Protein AF-A0ABD3PTF7-F1 (afdb_monomer)

Organism: NCBI:txid382360

Mean predicted aligned error: 17.62 Å

Solvent-accessible surface area (backbone atoms only — not comparable to full-atom values): 20026 Å² total; per-residue (Å²): 141,90,75,69,70,64,60,53,55,53,52,52,52,52,51,55,50,51,51,53,50,53,51,51,51,50,54,50,50,67,66,63,46,54,76,62,59,56,73,74,51,70,81,61,89,84,66,74,83,80,87,57,70,65,51,56,62,68,59,54,40,63,75,42,50,92,47,35,41,74,52,42,72,45,52,74,66,59,51,52,54,51,46,62,72,37,40,72,44,41,48,67,69,54,57,87,81,70,77,95,70,87,55,93,73,66,76,83,54,64,68,49,29,46,50,49,25,41,28,38,76,53,71,42,54,69,71,57,44,22,66,67,46,24,43,50,70,65,59,46,52,54,21,32,53,42,44,50,53,22,47,75,70,34,74,91,67,55,90,39,92,85,73,57,76,78,76,49,74,68,55,38,49,52,26,4,50,43,37,24,74,74,33,93,85,51,48,66,84,43,65,62,51,76,49,76,46,74,49,75,46,73,74,66,49,73,67,55,21,61,75,69,71,44,64,61,68,43,34,41,40,74,93,73,73,42,28,31,48,47,44,39,46,58,43,44,55,92,53,87,80,49,96,82,84,52,90,76,60,72,51,84,52,75,52,72,84,74,82,88,76,77,99,76,80,85,87,74,87,79,82,81,80,84,79,81,85,83,88,87,85,87,82,82,90,86,84,88,79,89,81,85,88,78,90,84,88,83,89,85,86,88,82,90,80,87,82,87,81,83,87,80,134

Structure (mmCIF, N/CA/C/O backbone):
data_AF-A0ABD3PTF7-F1
#
_entry.id   AF-A0ABD3PTF7-F1
#
loop_
_atom_site.group_PDB
_atom_site.id
_atom_site.type_symbol
_atom_site.label_atom_id
_atom_site.label_alt_id
_atom_site.label_comp_id
_atom_site.label_asym_id
_atom_site.label_entity_id
_atom_site.label_seq_id
_atom_site.pdbx_PDB_ins_code
_atom_site.Cartn_x
_atom_site.Cartn_y
_atom_site.Cartn_z
_atom_site.occupancy
_atom_site.B_iso_or_equiv
_atom_site.auth_seq_id
_atom_site.auth_comp_id
_atom_site.auth_asym_id
_atom_site.auth_atom_id
_atom_site.pdbx_PDB_model_num
ATOM 1 N N . MET A 1 1 ? 43.789 -15.950 69.665 1.00 49.00 1 MET A N 1
ATOM 2 C CA . MET A 1 1 ? 43.059 -16.407 68.457 1.00 49.00 1 MET A CA 1
ATOM 3 C C . MET A 1 1 ? 42.346 -15.225 67.805 1.00 49.00 1 MET A C 1
ATOM 5 O O . MET A 1 1 ? 41.334 -14.799 68.335 1.00 49.00 1 MET A O 1
ATOM 9 N N . PHE A 1 2 ? 42.855 -14.640 66.711 1.00 52.88 2 PHE A N 1
ATOM 10 C CA . PHE A 1 2 ? 42.167 -13.509 66.053 1.00 52.88 2 PHE A CA 1
ATOM 11 C C . PHE A 1 2 ? 42.587 -13.318 64.582 1.00 52.88 2 PHE A C 1
ATOM 13 O O . PHE A 1 2 ? 43.248 -12.341 64.257 1.00 52.88 2 PHE A O 1
ATOM 20 N N . ARG A 1 3 ? 42.246 -14.236 63.659 1.00 55.91 3 ARG A N 1
ATOM 21 C CA . ARG A 1 3 ? 42.445 -14.020 62.201 1.00 55.91 3 ARG A CA 1
ATOM 22 C C . ARG A 1 3 ? 41.372 -14.578 61.214 1.00 55.91 3 ARG A C 1
ATOM 24 O O . ARG A 1 3 ? 41.763 -14.955 60.115 1.00 55.91 3 ARG A O 1
ATOM 31 N N . PRO A 1 4 ? 40.036 -14.572 61.454 1.00 58.16 4 PRO A N 1
ATOM 32 C CA . PRO A 1 4 ? 39.075 -14.937 60.388 1.00 58.16 4 PRO A CA 1
ATOM 33 C C . PRO A 1 4 ? 38.614 -13.755 59.507 1.00 58.16 4 PRO A C 1
ATOM 35 O O . PRO A 1 4 ? 38.264 -13.938 58.341 1.00 58.16 4 PRO A O 1
ATOM 38 N N . ARG A 1 5 ? 38.617 -12.515 60.024 1.00 58.16 5 ARG A N 1
ATOM 39 C CA . ARG A 1 5 ? 37.976 -11.365 59.343 1.00 58.16 5 ARG A CA 1
ATOM 40 C C . ARG A 1 5 ? 38.740 -10.835 58.120 1.00 58.16 5 ARG A C 1
ATOM 42 O O . ARG A 1 5 ? 38.120 -10.321 57.190 1.00 58.16 5 ARG A O 1
ATOM 49 N N . ILE A 1 6 ? 40.065 -10.983 58.076 1.00 62.88 6 ILE A N 1
ATOM 50 C CA . ILE A 1 6 ? 40.893 -10.488 56.956 1.00 62.88 6 ILE A CA 1
ATOM 51 C C . ILE A 1 6 ? 40.746 -11.391 55.720 1.00 62.88 6 ILE A C 1
ATOM 53 O O . ILE A 1 6 ? 40.633 -10.897 54.596 1.00 62.88 6 ILE A O 1
ATOM 57 N N . ALA A 1 7 ? 40.658 -12.709 55.922 1.00 69.81 7 ALA A N 1
ATOM 58 C CA . ALA A 1 7 ? 40.502 -13.681 54.840 1.00 69.81 7 ALA A CA 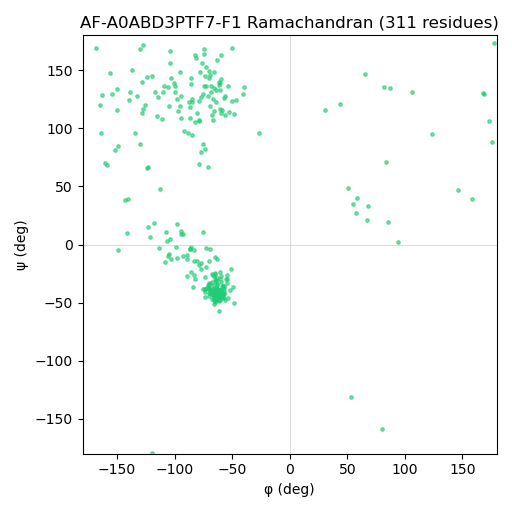1
ATOM 59 C C . ALA A 1 7 ? 39.175 -13.498 54.080 1.00 69.81 7 ALA A C 1
ATOM 61 O O . ALA A 1 7 ? 39.146 -13.583 52.850 1.00 69.81 7 ALA A O 1
ATOM 62 N N . MET A 1 8 ? 38.091 -13.171 54.794 1.00 70.81 8 MET A N 1
ATOM 63 C CA . MET A 1 8 ? 36.779 -12.918 54.193 1.00 70.81 8 MET A CA 1
ATOM 64 C C . MET A 1 8 ? 36.790 -11.662 53.301 1.00 70.81 8 MET A C 1
ATOM 66 O O . MET A 1 8 ? 36.364 -11.725 52.147 1.00 70.81 8 MET A O 1
ATOM 70 N N . ARG A 1 9 ? 37.384 -10.552 53.770 1.00 70.81 9 ARG A N 1
ATOM 71 C CA . ARG A 1 9 ? 37.498 -9.307 52.980 1.00 70.81 9 ARG A CA 1
ATOM 72 C C . ARG A 1 9 ? 38.342 -9.484 51.711 1.00 70.81 9 ARG A C 1
ATOM 74 O O . ARG A 1 9 ? 38.040 -8.883 50.680 1.00 70.81 9 ARG A O 1
ATOM 81 N N . LEU A 1 10 ? 39.381 -10.323 51.750 1.00 72.81 10 LEU A N 1
ATOM 82 C CA . LEU A 1 10 ? 40.198 -10.631 50.569 1.00 72.81 10 LEU A CA 1
ATOM 83 C C . LEU A 1 10 ? 39.435 -11.467 49.530 1.00 72.81 10 LEU A C 1
ATOM 85 O O . LEU A 1 10 ? 39.560 -11.202 48.331 1.00 72.81 10 LEU A O 1
ATOM 89 N N . ARG A 1 11 ? 38.609 -12.431 49.964 1.00 75.00 11 ARG A N 1
ATOM 90 C CA . ARG A 1 11 ? 37.746 -13.216 49.061 1.00 75.00 11 ARG A CA 1
ATOM 91 C C . ARG A 1 11 ? 36.708 -12.336 48.365 1.00 75.00 11 ARG A C 1
ATOM 93 O O . ARG A 1 11 ? 36.522 -12.455 47.154 1.00 75.00 11 ARG A O 1
ATOM 100 N N . GLU A 1 12 ? 36.107 -11.395 49.087 1.00 80.31 12 GLU A N 1
ATOM 101 C CA . GLU A 1 12 ? 35.111 -10.483 48.520 1.00 80.31 12 GLU A CA 1
ATOM 102 C C . GLU A 1 12 ? 35.722 -9.509 47.497 1.00 80.31 12 GLU A C 1
ATOM 104 O O . GLU A 1 12 ? 35.176 -9.313 46.408 1.00 80.31 12 GLU A O 1
ATOM 109 N N . ARG A 1 13 ? 36.919 -8.971 47.780 1.00 78.50 13 ARG A N 1
ATOM 110 C CA . ARG A 1 13 ? 37.669 -8.141 46.819 1.00 78.50 13 ARG A CA 1
ATOM 111 C C . ARG A 1 13 ? 38.035 -8.918 45.550 1.00 78.50 13 ARG A C 1
ATOM 113 O O . ARG A 1 13 ? 37.925 -8.367 44.455 1.00 78.50 13 ARG A O 1
ATOM 120 N N . ARG A 1 14 ? 38.421 -10.197 45.666 1.00 80.25 14 ARG A N 1
ATOM 121 C CA . ARG A 1 14 ? 38.693 -11.067 44.504 1.00 80.25 14 ARG A CA 1
ATOM 122 C C . ARG A 1 14 ? 37.429 -11.330 43.678 1.00 80.25 14 ARG A C 1
ATOM 124 O O . ARG A 1 14 ? 37.504 -11.264 42.454 1.00 80.25 14 ARG A O 1
ATOM 131 N N . ARG A 1 15 ? 36.269 -11.549 44.315 1.00 82.25 15 ARG A N 1
ATOM 132 C CA . ARG A 1 15 ? 34.980 -11.732 43.618 1.00 82.25 15 ARG A CA 1
ATOM 133 C C . ARG A 1 15 ? 34.566 -10.475 42.848 1.00 82.25 15 ARG A C 1
ATOM 135 O O . ARG A 1 15 ? 34.246 -10.577 41.669 1.00 82.25 15 ARG A O 1
ATOM 142 N N . LYS A 1 16 ? 34.666 -9.289 43.464 1.00 85.06 16 LYS A N 1
ATOM 143 C CA . LYS A 1 16 ? 34.360 -8.003 42.802 1.00 85.06 16 LYS A CA 1
ATOM 144 C C . LYS A 1 16 ? 35.298 -7.717 41.622 1.00 85.06 16 LYS A C 1
ATOM 146 O O . LYS A 1 16 ? 34.838 -7.248 40.587 1.00 85.06 16 LYS A O 1
ATOM 151 N N . ARG A 1 17 ? 36.593 -8.047 41.735 1.00 83.12 17 ARG A N 1
ATOM 152 C CA . ARG A 1 17 ? 37.549 -7.931 40.615 1.00 83.12 17 ARG A CA 1
ATOM 153 C C . ARG A 1 17 ? 37.221 -8.886 39.467 1.00 83.12 17 ARG A C 1
ATOM 155 O O . ARG A 1 17 ? 37.230 -8.449 38.326 1.00 83.12 17 ARG A O 1
ATOM 162 N N . ARG A 1 18 ? 36.884 -10.148 39.759 1.00 83.38 18 ARG A N 1
ATOM 163 C CA . ARG A 1 18 ? 36.464 -11.118 38.731 1.00 83.38 18 ARG A CA 1
ATOM 164 C C . ARG A 1 18 ? 35.187 -10.681 38.021 1.00 83.38 18 ARG A C 1
ATOM 166 O O . ARG A 1 18 ? 35.132 -10.775 36.806 1.00 83.38 18 ARG A O 1
ATOM 173 N N . LEU A 1 19 ? 34.208 -10.152 38.754 1.00 84.19 19 LEU A N 1
ATOM 174 C CA . LEU A 1 19 ? 32.965 -9.662 38.158 1.00 84.19 19 LEU A CA 1
ATOM 175 C C . LEU A 1 19 ? 33.214 -8.465 37.229 1.00 84.19 19 LEU A C 1
ATOM 177 O O . LEU A 1 19 ? 32.715 -8.451 36.114 1.00 84.19 19 LEU A O 1
ATOM 181 N N . ARG A 1 20 ? 34.042 -7.499 37.651 1.00 86.81 20 ARG A N 1
ATOM 182 C CA . ARG A 1 20 ? 34.433 -6.362 36.799 1.00 86.81 20 ARG A CA 1
ATOM 183 C C . ARG A 1 20 ? 35.214 -6.807 35.563 1.00 86.81 20 ARG A C 1
ATOM 185 O O . ARG A 1 20 ? 34.972 -6.282 34.486 1.00 86.81 20 ARG A O 1
ATOM 192 N N . LEU A 1 21 ? 36.116 -7.779 35.710 1.00 88.44 21 LEU A N 1
ATOM 193 C CA . LEU A 1 21 ? 36.865 -8.341 34.587 1.00 88.44 21 LEU A CA 1
ATOM 194 C C . LEU A 1 21 ? 35.928 -9.046 33.596 1.00 88.44 21 LEU A C 1
ATOM 196 O O . LEU A 1 21 ? 36.031 -8.806 32.403 1.00 88.44 21 LEU A O 1
ATOM 200 N N . LEU A 1 22 ? 34.988 -9.859 34.085 1.00 87.12 22 LEU A N 1
ATOM 201 C CA . LEU A 1 22 ? 33.994 -10.534 33.245 1.00 87.12 22 LEU A CA 1
ATOM 202 C C . LEU A 1 22 ? 33.083 -9.539 32.522 1.00 87.12 22 LEU A C 1
ATOM 204 O O . LEU A 1 22 ? 32.798 -9.735 31.349 1.00 87.12 22 LEU A O 1
ATOM 208 N N . LEU A 1 23 ? 32.673 -8.460 33.192 1.00 85.75 23 LEU A N 1
ATOM 209 C CA . LEU A 1 23 ? 31.838 -7.424 32.586 1.00 85.75 23 LEU A CA 1
ATOM 210 C C . LEU A 1 23 ? 32.597 -6.653 31.495 1.00 85.75 23 LEU A C 1
ATOM 212 O O . LEU A 1 23 ? 32.053 -6.419 30.423 1.00 85.75 23 LEU A O 1
ATOM 216 N N . LEU A 1 24 ? 33.874 -6.327 31.728 1.00 84.94 24 LEU A N 1
ATOM 217 C CA . LEU A 1 24 ? 34.732 -5.700 30.719 1.00 84.94 24 LEU A CA 1
ATOM 218 C C . LEU A 1 24 ? 35.003 -6.627 29.531 1.00 84.94 24 LEU A C 1
ATOM 220 O O . LEU A 1 24 ? 34.934 -6.169 28.397 1.00 84.94 24 LEU A O 1
ATOM 224 N N . VAL A 1 25 ? 35.266 -7.915 29.772 1.00 85.94 25 VAL A N 1
ATOM 225 C CA . VAL A 1 25 ? 35.434 -8.920 28.708 1.00 85.94 25 VAL A CA 1
ATOM 226 C C . VAL A 1 25 ? 34.133 -9.104 27.926 1.00 85.94 25 VAL A C 1
ATOM 228 O O . VAL A 1 25 ? 34.183 -9.172 26.706 1.00 85.94 25 VAL A O 1
ATOM 231 N N . GLY A 1 26 ? 32.976 -9.108 28.593 1.00 81.50 26 GLY A N 1
ATOM 232 C CA . GLY A 1 26 ? 31.664 -9.131 27.946 1.00 81.50 26 GLY A CA 1
ATOM 233 C C . GLY A 1 26 ? 31.434 -7.914 27.047 1.00 81.50 26 GLY A C 1
ATOM 234 O O . GLY A 1 26 ? 31.095 -8.084 25.881 1.00 81.50 26 GLY A O 1
ATOM 235 N N . CYS A 1 27 ? 31.710 -6.699 27.534 1.00 77.00 27 CYS A N 1
ATOM 236 C CA . CYS A 1 27 ? 31.636 -5.486 26.712 1.00 77.00 27 CYS A CA 1
ATOM 237 C C . CYS A 1 27 ? 32.609 -5.526 25.523 1.00 77.00 27 CYS A C 1
ATOM 239 O O . CYS A 1 27 ? 32.234 -5.147 24.419 1.00 77.00 27 CYS A O 1
ATOM 241 N N . LEU A 1 28 ? 33.842 -6.006 25.720 1.00 73.12 28 LEU A N 1
ATOM 242 C CA . LEU A 1 28 ? 34.825 -6.144 24.640 1.00 73.12 28 LEU A CA 1
ATOM 243 C C . LEU A 1 28 ? 34.397 -7.191 23.607 1.00 73.12 28 LEU A C 1
ATOM 245 O O . LEU A 1 28 ? 34.549 -6.949 22.418 1.00 73.12 28 LEU A O 1
ATOM 249 N N . LEU A 1 29 ? 33.815 -8.315 24.031 1.00 72.19 29 LEU A N 1
ATOM 250 C CA . LEU A 1 29 ? 33.267 -9.325 23.125 1.00 72.19 29 LEU A CA 1
ATOM 251 C C . LEU A 1 29 ? 32.056 -8.796 22.344 1.00 72.19 29 LEU A C 1
ATOM 253 O O . LEU A 1 29 ? 31.993 -9.032 21.143 1.00 72.19 29 LEU A O 1
ATOM 257 N N . CYS A 1 30 ? 31.167 -8.014 22.969 1.00 68.31 30 CYS A N 1
ATOM 258 C CA . CYS A 1 30 ? 30.069 -7.328 22.272 1.00 68.31 30 CYS A CA 1
ATOM 259 C C . CYS A 1 30 ? 30.552 -6.256 21.279 1.00 68.31 30 CYS A C 1
ATOM 261 O O . CYS A 1 30 ? 29.860 -5.959 20.314 1.00 68.31 30 CYS A O 1
ATOM 263 N N . LEU A 1 31 ? 31.731 -5.662 21.492 1.00 66.00 31 LEU A N 1
ATOM 264 C CA . LEU A 1 31 ? 32.351 -4.752 20.520 1.00 66.00 31 LEU A CA 1
ATOM 265 C C . LEU A 1 31 ? 33.108 -5.509 19.413 1.00 66.00 31 LEU A C 1
ATOM 267 O O . LEU A 1 31 ? 33.214 -5.018 18.291 1.00 66.00 31 LEU A O 1
ATOM 271 N N . LEU A 1 32 ? 33.635 -6.702 19.714 1.00 59.72 32 LEU A N 1
ATOM 272 C CA . LEU A 1 32 ? 34.390 -7.556 18.789 1.00 59.72 32 LEU A CA 1
ATOM 273 C C . LEU A 1 32 ? 33.513 -8.486 17.941 1.00 59.72 32 LEU A C 1
ATOM 275 O O . LEU A 1 32 ? 34.039 -9.139 17.036 1.00 59.72 32 LEU A O 1
ATOM 279 N N . THR A 1 33 ? 32.194 -8.527 18.139 1.00 60.72 33 THR A N 1
ATOM 280 C CA . THR A 1 33 ? 31.249 -9.085 17.159 1.00 60.72 33 THR A CA 1
ATOM 281 C C . THR A 1 33 ? 31.156 -8.151 15.946 1.00 60.72 33 THR A C 1
ATOM 283 O O . THR A 1 33 ? 30.132 -7.565 15.608 1.00 60.72 33 THR A O 1
ATOM 286 N N . VAL A 1 34 ? 32.272 -8.055 15.219 1.00 57.06 34 VAL A N 1
ATOM 287 C CA . VAL A 1 34 ? 32.468 -7.336 13.951 1.00 57.06 34 VAL A CA 1
ATOM 288 C C . VAL A 1 34 ? 31.396 -7.703 12.911 1.00 57.06 34 VAL A C 1
ATOM 290 O O . VAL A 1 34 ? 31.140 -6.934 11.987 1.00 57.06 34 VAL A O 1
ATOM 293 N N . ALA A 1 35 ? 30.739 -8.855 13.063 1.00 58.03 35 ALA A N 1
ATOM 294 C CA . ALA A 1 35 ? 29.610 -9.271 12.243 1.00 58.03 35 ALA A CA 1
ATOM 295 C C . ALA A 1 35 ? 28.417 -8.294 12.306 1.00 58.03 35 ALA A C 1
ATOM 297 O O . ALA A 1 35 ? 27.846 -8.001 11.259 1.00 58.03 35 ALA A O 1
ATOM 298 N N . GLU A 1 36 ? 28.089 -7.724 13.471 1.00 53.66 36 GLU A N 1
ATOM 299 C CA . GLU A 1 36 ? 26.967 -6.778 13.595 1.00 53.66 36 GLU A CA 1
ATOM 300 C C . GLU A 1 36 ? 27.364 -5.347 13.225 1.00 53.66 36 GLU A C 1
ATOM 302 O O . GLU A 1 36 ? 26.609 -4.659 12.533 1.00 53.66 36 GLU A O 1
ATOM 307 N N . GLN A 1 37 ? 28.592 -4.919 13.550 1.00 50.94 37 GLN A N 1
ATOM 308 C CA . GLN A 1 37 ? 29.104 -3.611 13.115 1.00 50.94 37 GLN A CA 1
ATOM 309 C C . GLN A 1 37 ? 29.274 -3.499 11.590 1.00 50.94 37 GLN A C 1
ATOM 311 O O . GLN A 1 37 ? 29.218 -2.396 11.043 1.00 50.94 37 GLN A O 1
ATOM 316 N N . ARG A 1 38 ? 29.439 -4.622 10.873 1.00 50.19 38 ARG A N 1
ATOM 317 C CA . ARG A 1 38 ? 29.414 -4.650 9.400 1.00 50.19 38 ARG A CA 1
ATOM 318 C C . ARG A 1 38 ? 28.048 -4.278 8.819 1.00 50.19 38 ARG A C 1
ATOM 320 O O . ARG A 1 38 ? 28.023 -3.783 7.698 1.00 50.19 38 ARG A O 1
ATOM 327 N N . SER A 1 39 ? 26.948 -4.472 9.551 1.00 50.81 39 SER A N 1
ATOM 328 C CA . SER A 1 39 ? 25.607 -4.104 9.070 1.00 50.81 39 SER A CA 1
ATOM 329 C C . SER A 1 39 ? 25.326 -2.595 9.142 1.00 50.81 39 SER A C 1
ATOM 331 O O . SER A 1 39 ? 24.482 -2.097 8.403 1.00 50.81 39 SER A O 1
ATOM 333 N N . LEU A 1 40 ? 26.071 -1.860 9.979 1.00 47.75 40 LEU A N 1
ATOM 334 C CA . LEU A 1 40 ? 25.894 -0.418 10.201 1.00 47.75 40 LEU A CA 1
ATOM 335 C C . LEU A 1 40 ? 26.861 0.458 9.393 1.00 47.75 40 LEU A C 1
ATOM 337 O O . LEU A 1 40 ? 26.681 1.673 9.316 1.00 47.75 40 LEU A O 1
ATOM 341 N N . ARG A 1 41 ? 27.891 -0.125 8.770 1.00 49.81 41 ARG A N 1
ATOM 342 C CA . ARG A 1 41 ? 28.715 0.606 7.802 1.00 49.81 41 ARG A CA 1
ATOM 343 C C . ARG A 1 41 ? 27.952 0.651 6.482 1.00 49.81 41 ARG A C 1
ATOM 345 O O . ARG A 1 41 ? 27.588 -0.390 5.942 1.00 49.81 41 ARG A O 1
ATOM 352 N N . GLY A 1 42 ? 27.711 1.860 5.970 1.00 55.44 42 GLY A N 1
ATOM 353 C CA . GLY A 1 42 ? 27.180 2.068 4.621 1.00 55.44 42 GLY A CA 1
ATOM 354 C C . GLY A 1 42 ? 27.967 1.281 3.563 1.00 55.44 42 GLY A C 1
ATOM 355 O O . GLY A 1 42 ? 29.026 0.723 3.855 1.00 55.44 42 GLY A O 1
ATOM 356 N N . ARG A 1 43 ? 27.438 1.211 2.329 1.00 55.81 43 ARG A N 1
ATOM 357 C CA . ARG A 1 43 ? 28.041 0.424 1.232 1.00 55.81 43 ARG A CA 1
ATOM 358 C C . ARG A 1 43 ? 29.563 0.568 1.234 1.00 55.81 43 ARG A C 1
ATOM 360 O O . ARG A 1 43 ? 30.064 1.689 1.231 1.00 55.81 43 ARG A O 1
ATOM 367 N N . PHE A 1 44 ? 30.272 -0.562 1.189 1.00 56.56 44 PHE A N 1
ATOM 368 C CA . PHE A 1 44 ? 31.711 -0.563 0.940 1.00 56.56 44 PHE A CA 1
ATOM 369 C C . PHE A 1 44 ? 32.003 0.356 -0.250 1.00 56.56 44 PHE A C 1
ATOM 371 O O . PHE A 1 44 ? 31.406 0.194 -1.321 1.00 56.56 44 PHE A O 1
ATOM 378 N N . PHE A 1 45 ? 32.885 1.336 -0.047 1.00 47.34 45 PHE A N 1
ATOM 379 C CA . PHE A 1 45 ? 33.391 2.170 -1.132 1.00 47.34 45 PHE A CA 1
ATOM 380 C C . PHE A 1 45 ? 33.869 1.250 -2.266 1.00 47.34 45 PHE A C 1
ATOM 382 O O . PHE A 1 45 ? 34.662 0.340 -2.037 1.00 47.34 45 PHE A O 1
ATOM 389 N N . GLY A 1 46 ? 33.324 1.440 -3.472 1.00 58.53 46 GLY A N 1
ATOM 390 C CA . GLY A 1 46 ? 33.624 0.603 -4.640 1.00 58.53 46 GLY A CA 1
ATOM 391 C C . GLY A 1 46 ? 32.668 -0.572 -4.897 1.00 58.53 46 GLY A C 1
ATOM 392 O O . GLY A 1 46 ? 32.866 -1.300 -5.870 1.00 58.53 46 GLY A O 1
ATOM 393 N N . ALA A 1 47 ? 31.611 -0.762 -4.098 1.00 64.19 47 ALA A N 1
ATOM 394 C CA . ALA A 1 47 ? 30.563 -1.728 -4.429 1.00 64.19 47 ALA A CA 1
ATOM 395 C C . ALA A 1 47 ? 29.920 -1.372 -5.783 1.00 64.19 47 ALA A C 1
ATOM 397 O O . ALA A 1 47 ? 29.303 -0.314 -5.936 1.00 64.19 47 ALA A O 1
ATOM 398 N N . LYS A 1 48 ? 30.075 -2.258 -6.777 1.00 64.56 48 LYS A N 1
ATOM 399 C CA . LYS A 1 48 ? 29.530 -2.056 -8.126 1.00 64.56 48 LYS A CA 1
ATOM 400 C C . LYS A 1 48 ? 28.008 -1.929 -8.050 1.00 64.56 48 LYS A C 1
ATOM 402 O O . LYS A 1 48 ? 27.339 -2.738 -7.406 1.00 64.56 48 LYS A O 1
ATOM 407 N N . ASN A 1 49 ? 27.454 -0.924 -8.728 1.00 67.25 49 ASN A N 1
ATOM 408 C CA . ASN A 1 49 ? 26.009 -0.814 -8.883 1.00 67.25 49 ASN A CA 1
ATOM 409 C C . ASN A 1 49 ? 25.495 -2.059 -9.615 1.00 67.25 49 ASN A C 1
ATOM 411 O O . ASN A 1 49 ? 25.851 -2.296 -10.766 1.00 67.25 49 ASN A O 1
ATOM 415 N N . ILE A 1 50 ? 24.659 -2.847 -8.938 1.00 76.06 50 ILE A N 1
ATOM 416 C CA . ILE A 1 50 ? 23.988 -3.993 -9.552 1.00 76.06 50 ILE A CA 1
ATOM 417 C C . ILE A 1 50 ? 23.033 -3.453 -10.616 1.00 76.06 50 ILE A C 1
ATOM 419 O O . ILE A 1 50 ? 22.063 -2.756 -10.291 1.00 76.06 50 ILE A O 1
ATOM 423 N N . THR A 1 51 ? 23.314 -3.783 -11.874 1.00 77.81 51 THR A N 1
ATOM 424 C CA . THR A 1 51 ? 22.425 -3.523 -13.003 1.00 77.81 51 THR A CA 1
ATOM 425 C C . THR A 1 51 ? 21.183 -4.390 -12.846 1.00 77.81 51 THR A C 1
ATOM 427 O O . THR A 1 51 ? 21.257 -5.614 -12.910 1.00 77.81 51 THR A O 1
ATOM 430 N N . ARG A 1 52 ? 20.040 -3.755 -12.588 1.00 83.00 52 ARG A N 1
ATOM 431 C CA . ARG A 1 52 ? 18.727 -4.413 -12.568 1.00 83.00 52 ARG A CA 1
ATOM 432 C C . ARG A 1 52 ? 18.031 -4.116 -13.880 1.00 83.00 52 ARG A C 1
ATOM 434 O O . ARG A 1 52 ? 18.086 -2.972 -14.304 1.00 83.00 52 ARG A O 1
ATOM 441 N N . THR A 1 53 ? 17.357 -5.082 -14.482 1.00 88.81 53 THR A N 1
ATOM 442 C CA . THR A 1 53 ? 16.502 -4.833 -15.650 1.00 88.81 53 THR A CA 1
ATOM 443 C C . THR A 1 53 ? 15.079 -4.614 -15.160 1.00 88.81 53 THR A C 1
ATOM 445 O O . THR A 1 53 ? 14.573 -5.421 -14.382 1.00 88.81 53 THR A O 1
ATOM 448 N N . ARG A 1 54 ? 14.445 -3.510 -15.568 1.00 90.50 54 ARG A N 1
ATOM 449 C CA . ARG A 1 54 ? 13.045 -3.236 -15.212 1.00 90.50 54 ARG A CA 1
ATOM 450 C C . ARG A 1 54 ? 12.139 -4.169 -15.996 1.00 90.50 54 ARG A C 1
ATOM 452 O O . ARG A 1 54 ? 12.364 -4.368 -17.187 1.00 90.50 54 ARG A O 1
ATOM 459 N N . LYS A 1 55 ? 11.145 -4.733 -15.318 1.00 91.88 55 LYS A N 1
ATOM 460 C CA . LYS A 1 55 ? 10.124 -5.562 -15.956 1.00 91.88 55 LYS A CA 1
ATOM 461 C C . LYS A 1 55 ? 8.901 -4.714 -16.281 1.00 91.88 55 LYS A C 1
ATOM 463 O O . LYS A 1 55 ? 8.591 -3.777 -15.551 1.00 91.88 55 LYS A O 1
ATOM 468 N N . GLU A 1 56 ? 8.208 -5.072 -17.352 1.00 94.38 56 GLU A N 1
ATOM 469 C CA . GLU A 1 56 ? 6.863 -4.570 -17.622 1.00 94.38 56 GLU A CA 1
ATOM 470 C C . GLU A 1 56 ? 5.860 -5.240 -16.678 1.00 94.38 56 GLU A C 1
ATOM 472 O O . GLU A 1 56 ? 6.002 -6.423 -16.358 1.00 94.38 56 GLU A O 1
ATOM 477 N N . VAL A 1 57 ? 4.831 -4.500 -16.258 1.00 95.88 57 VAL A N 1
ATOM 478 C CA . VAL A 1 57 ? 3.800 -5.005 -15.329 1.00 95.88 57 VAL A CA 1
ATOM 479 C C . VAL A 1 57 ? 3.100 -6.239 -15.906 1.00 95.88 57 VAL A C 1
ATOM 481 O O . VA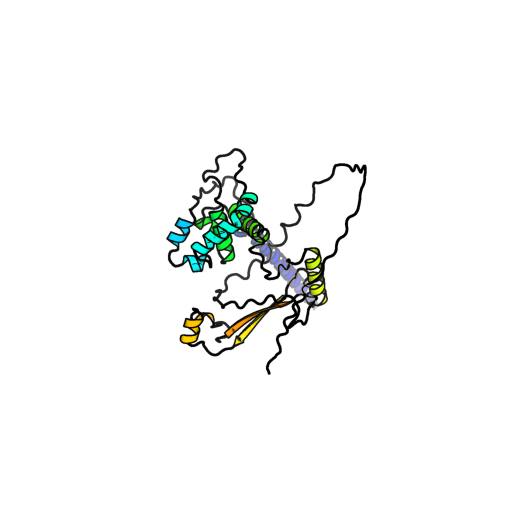L A 1 57 ? 2.956 -7.238 -15.208 1.00 95.88 57 VAL A O 1
ATOM 484 N N . ALA A 1 58 ? 2.790 -6.222 -17.206 1.00 95.62 58 ALA A N 1
ATOM 485 C CA . ALA A 1 58 ? 2.193 -7.359 -17.906 1.00 95.62 58 ALA A CA 1
ATOM 486 C C . ALA A 1 58 ? 3.043 -8.639 -17.794 1.00 95.62 58 ALA A C 1
ATOM 488 O O . ALA A 1 58 ? 2.511 -9.713 -17.540 1.00 95.62 58 ALA A O 1
ATOM 489 N N . SER A 1 59 ? 4.374 -8.525 -17.887 1.00 96.12 59 SER A N 1
ATOM 490 C CA . SER A 1 59 ? 5.277 -9.676 -17.743 1.00 96.12 59 SER A CA 1
ATOM 491 C C . SER A 1 59 ? 5.331 -10.202 -16.304 1.00 96.12 59 SER A C 1
ATOM 493 O O . SER A 1 59 ? 5.497 -11.401 -16.083 1.00 96.12 59 SER A O 1
ATOM 495 N N . ILE A 1 60 ? 5.193 -9.318 -15.307 1.00 96.25 60 ILE A N 1
ATOM 496 C CA . ILE A 1 60 ? 5.107 -9.720 -13.895 1.00 96.25 60 ILE A CA 1
ATOM 497 C C . ILE A 1 60 ? 3.819 -10.513 -13.658 1.00 96.25 60 ILE A C 1
ATOM 499 O O . ILE A 1 60 ? 3.846 -11.533 -12.975 1.00 96.25 60 ILE A O 1
ATOM 503 N N . TRP A 1 61 ? 2.705 -10.060 -14.225 1.00 95.19 61 TRP A N 1
ATOM 504 C CA . TRP A 1 61 ? 1.417 -10.738 -14.119 1.00 95.19 61 TRP A CA 1
ATOM 505 C C . TRP A 1 61 ? 1.385 -12.074 -14.848 1.00 95.19 61 TRP A C 1
ATOM 507 O O . TRP A 1 61 ? 0.963 -13.064 -14.261 1.00 95.19 61 TRP A O 1
ATOM 517 N N . GLU A 1 62 ? 1.941 -12.146 -16.055 1.00 95.38 62 GLU A N 1
ATOM 518 C CA . GLU A 1 62 ? 2.100 -13.406 -16.785 1.00 95.38 62 GLU A CA 1
ATOM 519 C C . GLU A 1 62 ? 2.906 -14.433 -15.970 1.00 95.38 62 GLU A C 1
ATOM 521 O O . GLU A 1 62 ? 2.512 -15.592 -15.862 1.00 95.38 62 GLU A O 1
ATOM 526 N N . GLN A 1 63 ? 3.983 -13.997 -15.301 1.00 95.44 63 GLN A N 1
ATOM 527 C CA . GLN A 1 63 ? 4.771 -14.853 -14.399 1.00 95.44 63 GLN A CA 1
ATOM 528 C C . GLN A 1 63 ? 3.989 -15.314 -13.160 1.00 95.44 63 GLN A C 1
ATOM 530 O O . GLN A 1 63 ? 4.284 -16.377 -12.616 1.00 95.44 63 GLN A O 1
ATOM 535 N N . LEU A 1 64 ? 3.024 -14.523 -12.686 1.00 94.25 64 LEU A N 1
ATOM 536 C CA . LEU A 1 64 ? 2.169 -14.880 -11.550 1.00 94.25 64 LEU A CA 1
ATOM 537 C C . LEU A 1 64 ? 0.990 -15.775 -11.959 1.00 94.25 64 LEU A C 1
ATOM 539 O O . LEU A 1 64 ? 0.487 -16.528 -11.120 1.00 94.25 64 LEU A O 1
ATOM 543 N N . GLY A 1 65 ? 0.544 -15.697 -13.214 1.00 94.12 65 GLY A N 1
ATOM 544 C CA . GLY A 1 65 ? -0.606 -16.431 -13.729 1.00 94.12 65 GLY A CA 1
ATOM 545 C C . GLY A 1 65 ? -1.856 -16.209 -12.873 1.00 94.12 65 GLY A C 1
ATOM 546 O O . GLY A 1 65 ? -2.180 -15.088 -12.480 1.00 94.12 65 GLY A O 1
ATOM 547 N N . CYS A 1 66 ? -2.531 -17.298 -12.500 1.00 90.69 66 CYS A N 1
ATOM 548 C CA . CYS A 1 66 ? -3.752 -17.244 -11.688 1.00 90.69 66 CYS A CA 1
ATOM 549 C C . CYS A 1 66 ? -3.554 -16.669 -10.271 1.00 90.69 66 CYS A C 1
ATOM 551 O O . CYS A 1 66 ? -4.528 -16.341 -9.596 1.00 90.69 66 CYS A O 1
ATOM 553 N N . TYR A 1 67 ? -2.312 -16.514 -9.800 1.00 93.19 67 TYR A N 1
ATOM 554 C CA . TYR A 1 67 ? -2.027 -15.977 -8.470 1.00 93.19 67 TYR A CA 1
ATOM 555 C C . TYR A 1 67 ? -1.952 -14.450 -8.420 1.00 93.19 67 TYR A C 1
ATOM 557 O O . TYR A 1 67 ? -1.806 -13.901 -7.323 1.00 93.19 67 TYR A O 1
ATOM 565 N N . GLN A 1 68 ? -2.063 -13.743 -9.552 1.00 91.88 68 GLN A N 1
ATOM 566 C CA . GLN A 1 68 ? -1.924 -12.285 -9.559 1.00 91.88 68 GLN A CA 1
ATOM 567 C C . GLN A 1 68 ? -2.953 -11.613 -8.640 1.00 91.88 68 GLN A C 1
ATOM 569 O O . GLN A 1 68 ? -2.587 -10.745 -7.848 1.00 91.88 68 GLN A O 1
ATOM 574 N N . GLN A 1 69 ? -4.214 -12.062 -8.688 1.00 90.94 69 GLN A N 1
ATOM 575 C CA . GLN A 1 69 ? -5.305 -11.443 -7.936 1.00 90.94 69 GLN A CA 1
ATOM 576 C C . GLN A 1 69 ? -5.052 -11.568 -6.435 1.00 90.94 69 GLN A C 1
ATOM 578 O O . GLN A 1 69 ? -5.322 -10.660 -5.657 1.00 90.94 69 GLN A O 1
ATOM 583 N N . ARG A 1 70 ? -4.430 -12.672 -6.013 1.00 90.06 70 ARG A N 1
ATOM 584 C CA . ARG A 1 70 ? -4.003 -12.865 -4.629 1.00 90.06 70 ARG A CA 1
ATOM 585 C C . ARG A 1 70 ? -2.776 -12.023 -4.273 1.00 90.06 70 ARG A C 1
ATOM 587 O O . ARG A 1 70 ? -2.701 -11.524 -3.153 1.00 90.06 70 ARG A O 1
ATOM 594 N N . ALA A 1 71 ? -1.821 -11.877 -5.192 1.00 93.94 71 ALA A N 1
ATOM 595 C CA . ALA A 1 71 ? -0.579 -11.136 -4.970 1.00 93.94 71 ALA A CA 1
ATOM 596 C C . ALA A 1 71 ? -0.786 -9.614 -4.890 1.00 93.94 71 ALA A C 1
ATOM 598 O O . ALA A 1 71 ? -0.094 -8.955 -4.112 1.00 93.94 71 ALA A O 1
ATOM 599 N N . TYR A 1 72 ? -1.727 -9.078 -5.670 1.00 95.00 72 TYR A N 1
ATOM 600 C CA . TYR A 1 72 ? -2.051 -7.648 -5.741 1.00 95.00 72 TYR A CA 1
ATOM 601 C C . TYR A 1 72 ? -3.364 -7.275 -5.045 1.00 95.00 72 TYR A C 1
ATOM 603 O O . TYR A 1 72 ? -3.620 -6.092 -4.862 1.00 95.00 72 TYR A O 1
ATOM 611 N N . ARG A 1 73 ? -4.178 -8.260 -4.630 1.00 93.81 73 ARG A N 1
ATOM 612 C CA . ARG A 1 73 ? -5.530 -8.060 -4.062 1.00 93.81 73 ARG A CA 1
ATOM 613 C C . ARG A 1 73 ? -6.476 -7.305 -5.006 1.00 93.81 73 ARG A C 1
ATOM 615 O O . ARG A 1 73 ? -7.402 -6.651 -4.548 1.00 93.81 73 ARG A O 1
ATOM 622 N N . MET A 1 74 ? -6.228 -7.407 -6.309 1.00 93.00 74 MET A N 1
ATOM 623 C CA . MET A 1 74 ? -6.895 -6.637 -7.355 1.00 93.00 74 MET A CA 1
ATOM 624 C C . MET A 1 74 ? -6.815 -7.390 -8.682 1.00 93.00 74 MET A C 1
ATOM 626 O O . MET A 1 74 ? -5.841 -8.114 -8.921 1.00 93.00 74 MET A O 1
ATOM 630 N N . ASP A 1 75 ? -7.832 -7.235 -9.523 1.00 93.88 75 ASP A N 1
ATOM 631 C CA . ASP A 1 75 ? -7.837 -7.784 -10.878 1.00 93.88 75 ASP A CA 1
ATOM 632 C C . ASP A 1 75 ? -7.077 -6.900 -11.895 1.00 93.88 75 ASP A C 1
ATOM 634 O O . ASP A 1 75 ? -6.784 -5.733 -11.630 1.00 93.88 75 ASP A O 1
ATOM 638 N N . THR A 1 76 ? -6.733 -7.461 -13.060 1.00 93.94 76 THR A N 1
ATOM 639 C CA . THR A 1 76 ? -6.024 -6.766 -14.155 1.00 93.94 76 THR A CA 1
ATOM 640 C C . THR A 1 76 ? -6.767 -5.518 -14.615 1.00 93.94 76 THR A C 1
ATOM 642 O O . THR A 1 76 ? -6.171 -4.449 -14.750 1.00 93.94 76 THR A O 1
ATOM 645 N N . ASP A 1 77 ? -8.072 -5.660 -14.847 1.00 95.62 77 ASP A N 1
ATOM 646 C CA . ASP A 1 77 ? -8.891 -4.597 -15.422 1.00 95.62 77 ASP A CA 1
ATOM 647 C C . ASP A 1 77 ? -9.052 -3.467 -14.402 1.00 95.62 77 ASP A C 1
ATOM 649 O O . ASP A 1 77 ? -8.763 -2.308 -14.696 1.00 95.62 77 ASP A O 1
ATOM 653 N N . GLN A 1 78 ? -9.319 -3.833 -13.144 1.00 95.31 78 GLN A N 1
ATOM 654 C CA . GLN A 1 78 ? -9.362 -2.903 -12.013 1.00 95.31 78 GLN A CA 1
ATOM 655 C C . GLN A 1 78 ? -8.053 -2.123 -11.836 1.00 95.31 78 GLN A C 1
ATOM 657 O O . GLN A 1 78 ? -8.079 -0.940 -11.500 1.00 95.31 78 GLN A O 1
ATOM 662 N N . PHE A 1 79 ? -6.899 -2.757 -12.068 1.00 97.06 79 PHE A N 1
ATOM 663 C CA . PHE A 1 79 ? -5.616 -2.059 -12.030 1.00 97.06 79 PHE A CA 1
ATOM 664 C C . PHE A 1 79 ? -5.518 -0.996 -13.125 1.00 97.06 79 PHE A C 1
ATOM 666 O O . PHE A 1 79 ? -4.993 0.091 -12.881 1.00 97.06 79 PHE A O 1
ATOM 673 N N . HIS A 1 80 ? -5.970 -1.304 -14.342 1.00 96.94 80 HIS A N 1
ATOM 674 C CA . HIS A 1 80 ? -5.933 -0.352 -15.447 1.00 96.94 80 HIS A CA 1
ATOM 675 C C . HIS A 1 80 ? -6.907 0.804 -15.236 1.00 96.94 80 HIS A C 1
ATOM 677 O O . HIS A 1 80 ? -6.518 1.948 -15.471 1.00 96.94 80 HIS A O 1
ATOM 683 N N . ASP A 1 81 ? -8.095 0.528 -14.704 1.00 96.94 81 ASP A N 1
ATOM 684 C CA . ASP A 1 81 ? -9.071 1.552 -14.335 1.00 96.94 81 ASP A CA 1
ATOM 685 C C . ASP A 1 81 ? -8.532 2.464 -13.226 1.00 96.94 81 ASP A C 1
ATOM 687 O O . ASP A 1 81 ? -8.606 3.689 -13.331 1.00 96.94 81 ASP A O 1
ATOM 691 N N . LEU A 1 82 ? -7.916 1.885 -12.190 1.00 96.75 82 LEU A N 1
ATOM 692 C CA . LEU A 1 82 ? -7.271 2.649 -11.122 1.00 96.75 82 LEU A CA 1
ATOM 693 C C . LEU A 1 82 ? -6.106 3.488 -11.659 1.00 96.75 82 LEU A C 1
ATOM 695 O O . LEU A 1 82 ? -5.958 4.656 -11.303 1.00 96.75 82 LEU A O 1
ATOM 699 N N . HIS A 1 83 ? -5.276 2.913 -12.533 1.00 97.44 83 HIS A N 1
ATOM 700 C CA . HIS A 1 83 ? -4.175 3.639 -13.164 1.00 97.44 83 HIS A CA 1
ATOM 701 C C . HIS A 1 83 ? -4.681 4.819 -13.990 1.00 97.44 83 HIS A C 1
ATOM 703 O O . HIS A 1 83 ? -4.087 5.889 -13.910 1.00 97.44 83 HIS A O 1
ATOM 709 N N . ALA A 1 84 ? -5.775 4.648 -14.735 1.00 97.50 84 ALA A N 1
ATOM 710 C CA . ALA A 1 84 ? -6.383 5.714 -15.523 1.00 97.50 84 ALA A CA 1
ATOM 711 C C . ALA A 1 84 ? -6.905 6.857 -14.639 1.00 97.50 84 ALA A C 1
ATOM 713 O O . ALA A 1 84 ? -6.685 8.021 -14.967 1.00 97.50 84 ALA A O 1
ATOM 714 N N . GLN A 1 85 ? -7.525 6.536 -13.499 1.00 96.56 85 GLN A N 1
ATOM 715 C CA . GLN A 1 85 ? -7.993 7.535 -12.530 1.00 96.56 85 GLN A CA 1
ATOM 716 C C . GLN A 1 85 ? -6.837 8.311 -11.883 1.00 96.56 85 GLN A C 1
ATOM 718 O O . GLN A 1 85 ? -6.916 9.527 -11.732 1.00 96.56 85 GLN A O 1
ATOM 723 N N . LEU A 1 86 ? -5.748 7.619 -11.536 1.00 96.94 86 LEU A N 1
ATOM 724 C CA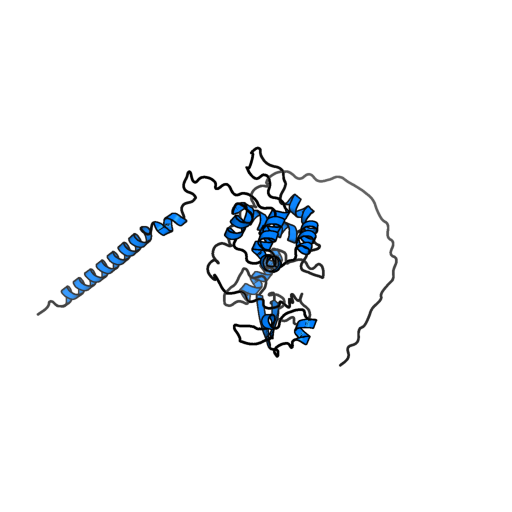 . LEU A 1 86 ? -4.585 8.212 -10.868 1.00 96.94 86 LEU A CA 1
ATOM 725 C C . LEU A 1 86 ? -3.592 8.882 -11.823 1.00 96.94 86 LEU A C 1
ATOM 727 O O . LEU A 1 86 ? -2.706 9.606 -11.368 1.00 96.94 86 LEU A O 1
ATOM 731 N N . LEU A 1 87 ? -3.694 8.635 -13.131 1.00 96.06 87 LEU A N 1
ATOM 732 C CA . LEU A 1 87 ? -2.731 9.092 -14.131 1.00 96.06 87 LEU A CA 1
ATOM 733 C C . LEU A 1 87 ? -2.357 10.582 -14.024 1.00 96.06 87 LEU A C 1
ATOM 735 O O . LEU A 1 87 ? -1.153 10.842 -13.981 1.00 96.06 87 LEU A O 1
ATOM 739 N N . PRO A 1 88 ? -3.302 11.547 -13.941 1.00 96.06 88 PRO A N 1
ATOM 740 C CA . PRO A 1 88 ? -2.938 12.965 -13.884 1.00 96.06 88 PRO A CA 1
ATOM 741 C C . PRO A 1 88 ? -2.061 13.288 -12.668 1.00 96.06 88 PRO A C 1
ATOM 743 O O . PRO A 1 88 ? -1.036 13.952 -12.808 1.00 96.06 88 PRO A O 1
ATOM 746 N N . GLN A 1 89 ? -2.403 12.742 -11.498 1.00 96.50 89 GLN A N 1
ATOM 747 C CA . GLN A 1 89 ? -1.637 12.958 -10.270 1.00 96.50 89 GLN A CA 1
ATOM 748 C C . GLN A 1 89 ? -0.293 12.219 -10.301 1.00 96.50 89 GLN A C 1
ATOM 750 O O . GLN A 1 89 ? 0.727 12.742 -9.865 1.00 96.50 89 GLN A O 1
ATOM 755 N N . LEU A 1 90 ? -0.239 11.013 -10.874 1.00 95.75 90 LEU A N 1
ATOM 756 C CA . LEU A 1 90 ? 1.010 10.258 -11.005 1.00 95.75 90 LEU A CA 1
ATOM 757 C C . LEU A 1 90 ? 2.019 10.937 -11.942 1.00 95.75 90 LEU A C 1
ATOM 759 O O . LEU A 1 90 ? 3.224 10.833 -11.708 1.00 95.75 90 LEU A O 1
ATOM 763 N N . GLU A 1 91 ? 1.565 11.602 -13.003 1.00 94.75 91 GLU A N 1
ATOM 764 C CA . GLU A 1 91 ? 2.447 12.364 -13.896 1.00 94.75 91 GLU A CA 1
ATOM 765 C C . GLU A 1 91 ? 3.002 13.626 -13.226 1.00 94.75 91 GLU A C 1
ATOM 767 O O . GLU A 1 91 ? 4.170 13.963 -13.441 1.00 94.75 91 GLU A O 1
ATOM 772 N N . GLU A 1 92 ? 2.205 14.273 -12.373 1.00 93.75 92 GLU A N 1
ATOM 773 C CA . GLU A 1 92 ? 2.638 15.406 -11.554 1.00 93.75 92 GLU A CA 1
ATOM 774 C C . GLU A 1 92 ? 3.660 14.984 -10.488 1.00 93.75 92 GLU A C 1
ATOM 776 O O . GLU A 1 92 ? 4.725 15.595 -10.381 1.00 93.75 92 GLU A O 1
ATOM 781 N N . GLN A 1 93 ? 3.388 13.896 -9.757 1.00 93.00 93 GLN A N 1
ATOM 782 C CA . GLN A 1 93 ? 4.286 13.368 -8.721 1.00 93.00 93 GLN A CA 1
ATOM 783 C C . GLN A 1 93 ? 5.595 12.809 -9.299 1.00 93.00 93 GLN A C 1
ATOM 785 O O . GLN A 1 93 ? 6.655 12.868 -8.668 1.00 93.00 93 GLN 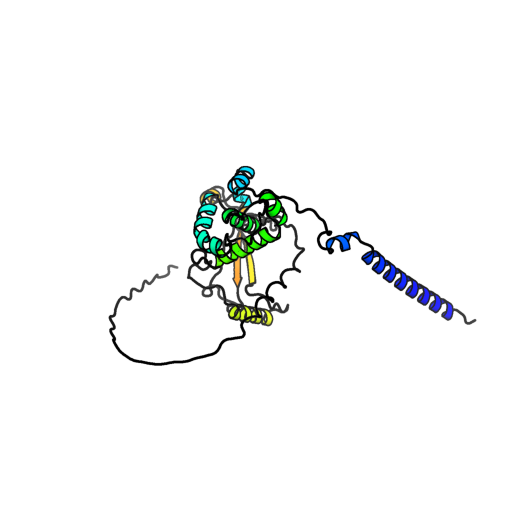A O 1
ATOM 790 N N . PHE A 1 94 ? 5.555 12.255 -10.515 1.00 92.06 94 PHE A N 1
ATOM 791 C CA . PHE A 1 94 ? 6.709 11.621 -11.154 1.00 92.06 94 PHE A CA 1
ATOM 792 C C . PHE A 1 94 ? 7.046 12.252 -12.510 1.00 92.06 94 PHE A C 1
ATOM 794 O O . PHE A 1 94 ? 6.996 11.566 -13.539 1.00 92.06 94 PHE A O 1
ATOM 801 N N . PRO A 1 95 ? 7.491 13.521 -12.537 1.00 86.62 95 PRO A N 1
ATOM 802 C CA . PRO A 1 95 ? 7.765 14.214 -13.780 1.00 86.62 95 PRO A CA 1
ATOM 803 C C . PRO A 1 95 ? 8.912 13.538 -14.536 1.00 86.62 95 PRO A C 1
ATOM 805 O O . PRO A 1 95 ? 9.989 13.255 -14.006 1.00 86.62 95 PRO A O 1
ATOM 808 N N . THR A 1 96 ? 8.717 13.322 -15.833 1.00 77.62 96 THR A N 1
ATOM 809 C CA . THR A 1 96 ? 9.669 12.605 -16.699 1.00 77.62 96 THR A CA 1
ATOM 810 C C . THR A 1 96 ? 10.937 13.413 -17.020 1.00 77.62 96 THR A C 1
ATOM 812 O O . THR A 1 96 ? 11.844 12.907 -17.693 1.00 77.62 96 THR A O 1
ATOM 815 N N . LYS A 1 97 ? 11.032 14.670 -16.557 1.00 64.75 97 LYS A N 1
ATOM 816 C CA . LYS A 1 97 ? 12.173 15.566 -16.798 1.00 64.75 97 LYS A CA 1
ATOM 817 C C . LYS A 1 97 ? 13.403 15.075 -16.032 1.00 64.75 97 LYS A C 1
ATOM 819 O O . LYS A 1 97 ? 13.406 15.003 -14.809 1.00 64.75 97 LYS A O 1
ATOM 824 N N . ARG A 1 98 ? 14.477 14.749 -16.758 1.00 61.75 98 ARG A N 1
ATOM 825 C CA . ARG A 1 98 ? 15.743 14.295 -16.161 1.00 61.75 98 ARG A CA 1
ATOM 826 C C . ARG A 1 98 ? 16.803 15.398 -16.151 1.00 61.75 98 ARG A C 1
ATOM 828 O O . ARG A 1 98 ? 16.956 16.076 -17.168 1.00 61.75 98 ARG A O 1
ATOM 835 N N . PRO A 1 99 ? 17.647 15.483 -15.109 1.00 55.16 99 PRO A N 1
ATOM 836 C CA . PRO A 1 99 ? 18.986 16.038 -15.267 1.00 55.16 99 PRO A CA 1
ATOM 837 C C . PRO A 1 99 ? 19.829 15.133 -16.188 1.00 55.16 99 PRO A C 1
ATOM 839 O O . PRO A 1 99 ? 19.629 13.917 -16.255 1.00 55.16 99 PRO A O 1
ATOM 842 N N . ARG A 1 100 ? 20.757 15.735 -16.946 1.00 46.81 100 ARG A N 1
ATOM 843 C CA . ARG A 1 100 ? 21.586 15.064 -17.966 1.00 46.81 100 ARG A CA 1
ATOM 844 C C . ARG A 1 100 ? 22.315 13.834 -17.399 1.00 46.81 100 ARG A C 1
ATOM 846 O O . ARG A 1 100 ? 23.222 13.963 -16.588 1.00 46.81 100 ARG A O 1
ATOM 853 N N . GLY A 1 101 ? 21.957 12.648 -17.891 1.00 58.81 101 GLY A N 1
ATOM 854 C CA . GLY A 1 101 ? 22.631 11.384 -17.589 1.00 58.81 101 GLY A CA 1
ATOM 855 C C . GLY A 1 101 ? 21.822 10.179 -18.075 1.00 58.81 101 GLY A C 1
ATOM 856 O O . GLY A 1 101 ? 20.624 10.068 -17.808 1.00 58.81 101 GLY A O 1
ATOM 857 N N . LYS A 1 102 ? 22.457 9.265 -18.819 1.00 56.88 102 LYS A N 1
ATOM 858 C CA . LYS A 1 102 ? 21.828 8.020 -19.287 1.00 56.88 102 LYS A CA 1
ATOM 859 C C . LYS A 1 102 ? 21.737 7.041 -18.115 1.00 56.88 102 LYS A C 1
ATOM 861 O O . LYS A 1 102 ? 22.623 6.214 -17.925 1.00 56.88 102 LYS A O 1
ATOM 866 N N . SER A 1 103 ? 20.677 7.124 -17.311 1.00 62.44 103 SER A N 1
ATOM 867 C CA . SER A 1 103 ? 20.297 5.977 -16.483 1.00 62.44 103 SER A CA 1
ATOM 868 C C . SER A 1 103 ? 20.067 4.782 -17.427 1.00 62.44 103 SER A C 1
ATOM 870 O O . SER A 1 103 ? 19.281 4.926 -18.369 1.00 62.44 103 SER A O 1
ATOM 872 N N . PRO A 1 104 ? 20.727 3.625 -17.218 1.00 66.62 104 PRO A N 1
ATOM 873 C CA . PRO A 1 104 ? 20.701 2.511 -18.174 1.00 66.62 104 PRO A CA 1
ATOM 874 C C . PRO A 1 104 ? 19.286 2.043 -18.536 1.00 66.62 104 PRO A C 1
ATOM 876 O O . PRO A 1 104 ? 19.044 1.612 -19.653 1.00 66.62 104 PRO A O 1
ATOM 879 N N . ASN A 1 105 ? 18.342 2.191 -17.600 1.00 74.88 105 ASN A N 1
ATOM 880 C CA . ASN A 1 105 ? 16.992 1.639 -17.710 1.00 74.88 105 ASN A CA 1
ATOM 881 C C . ASN A 1 105 ? 15.905 2.666 -18.060 1.00 74.88 105 ASN A C 1
ATOM 883 O O . ASN A 1 105 ? 14.726 2.329 -18.023 1.00 74.88 105 ASN A O 1
ATOM 887 N N . GLY A 1 106 ? 16.254 3.930 -18.323 1.00 82.19 106 GLY A N 1
ATOM 888 C CA . GLY A 1 106 ? 15.265 4.964 -18.652 1.00 82.19 106 GLY A CA 1
ATOM 889 C C . GLY A 1 106 ? 14.537 5.577 -17.436 1.00 82.19 106 GLY A C 1
ATOM 890 O O . GLY A 1 106 ? 15.072 5.515 -16.318 1.00 82.19 106 GLY A O 1
ATOM 891 N N . PRO A 1 107 ? 13.344 6.187 -17.605 1.00 86.75 107 PRO A N 1
ATOM 892 C CA . PRO A 1 107 ? 12.473 6.606 -16.507 1.00 86.75 107 PRO A CA 1
ATOM 893 C C . PRO A 1 107 ? 11.660 5.399 -16.006 1.00 86.75 107 PRO A C 1
ATOM 895 O O . PRO A 1 107 ? 11.560 4.384 -16.692 1.00 86.75 107 PRO A O 1
ATOM 898 N N . ILE A 1 108 ? 11.126 5.463 -14.788 1.00 91.50 108 ILE A N 1
ATOM 899 C CA . ILE A 1 108 ? 10.248 4.402 -14.273 1.00 91.50 108 ILE A CA 1
ATOM 900 C C . ILE A 1 108 ? 8.825 4.731 -14.718 1.00 91.50 108 ILE A C 1
ATOM 902 O O . ILE A 1 108 ? 8.345 5.818 -14.410 1.00 91.50 108 ILE A O 1
ATOM 906 N N . ASN A 1 109 ? 8.185 3.808 -15.437 1.00 93.25 109 ASN A N 1
ATOM 907 C CA . ASN A 1 109 ? 6.806 3.945 -15.904 1.00 93.25 109 ASN A CA 1
ATOM 908 C C . ASN A 1 109 ? 5.840 4.101 -14.710 1.00 93.25 109 ASN A C 1
ATOM 910 O O . ASN A 1 109 ? 5.996 3.395 -13.711 1.00 93.25 109 ASN A O 1
ATOM 914 N N . THR A 1 110 ? 4.840 4.982 -14.813 1.00 96.19 110 THR A N 1
ATOM 915 C CA . THR A 1 110 ? 3.821 5.204 -13.771 1.00 96.19 110 THR A CA 1
ATOM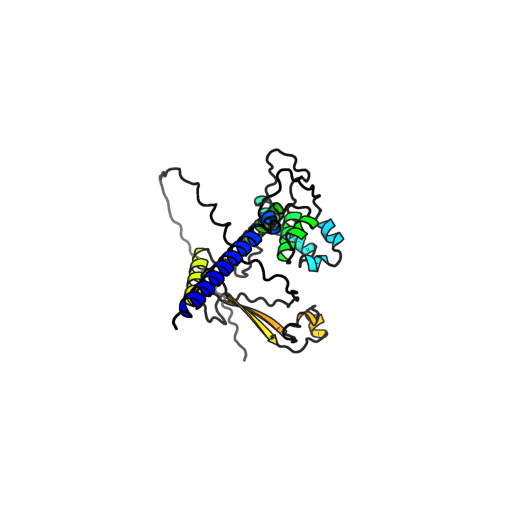 916 C C . THR A 1 110 ? 3.062 3.918 -13.439 1.00 96.19 110 THR A C 1
ATOM 918 O O . THR A 1 110 ? 2.862 3.632 -12.261 1.00 96.19 110 THR A O 1
ATOM 921 N N . LYS A 1 111 ? 2.774 3.059 -14.432 1.00 97.06 111 LYS A N 1
ATOM 922 C CA . LYS A 1 111 ? 2.196 1.718 -14.194 1.00 97.06 111 LYS A CA 1
ATOM 923 C C . LYS A 1 111 ? 3.082 0.860 -13.291 1.00 97.06 111 LYS A C 1
ATOM 925 O O . LYS A 1 111 ? 2.597 0.206 -12.374 1.00 97.06 111 LYS A O 1
ATOM 930 N N . LEU A 1 112 ? 4.396 0.877 -13.516 1.00 96.81 112 LEU A N 1
ATOM 931 C CA . LEU A 1 112 ? 5.336 0.091 -12.717 1.00 96.81 112 LEU A CA 1
ATOM 932 C C . LEU A 1 112 ? 5.451 0.627 -11.281 1.00 96.81 112 LEU A C 1
ATOM 934 O O . LEU A 1 112 ? 5.604 -0.159 -10.348 1.00 96.81 112 LEU A O 1
ATOM 938 N N . ARG A 1 113 ? 5.342 1.950 -11.101 1.00 97.25 113 ARG A N 1
ATOM 939 C CA . ARG A 1 113 ? 5.301 2.590 -9.776 1.00 97.25 113 ARG A CA 1
ATOM 940 C C . ARG A 1 113 ? 4.040 2.212 -9.005 1.00 97.25 113 ARG A C 1
ATOM 942 O O . ARG A 1 113 ? 4.157 1.763 -7.868 1.00 97.25 113 ARG A O 1
ATOM 94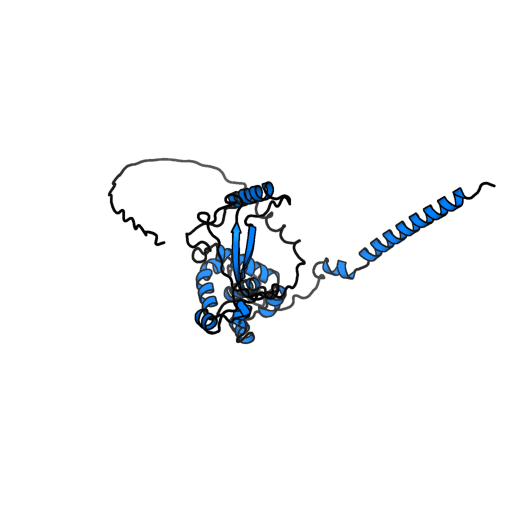9 N N . LEU A 1 114 ? 2.879 2.303 -9.655 1.00 97.88 114 LEU A N 1
ATOM 950 C CA . LEU A 1 114 ? 1.598 1.882 -9.089 1.00 97.88 114 LEU A CA 1
ATOM 951 C C . LEU A 1 114 ? 1.622 0.394 -8.714 1.00 97.88 114 LEU A C 1
ATOM 953 O O . LEU A 1 114 ? 1.248 0.031 -7.605 1.00 97.88 114 LEU A O 1
ATOM 957 N N . SER A 1 115 ? 2.143 -0.465 -9.594 1.00 97.75 115 SER A N 1
ATOM 958 C CA . SER A 1 115 ? 2.327 -1.896 -9.320 1.00 97.75 115 SER A CA 1
ATOM 959 C C . SER A 1 115 ? 3.188 -2.133 -8.073 1.00 97.75 115 SER A C 1
ATOM 961 O O . SER A 1 115 ? 2.813 -2.908 -7.193 1.00 97.75 115 SER A O 1
ATOM 963 N N . ALA A 1 116 ? 4.312 -1.423 -7.932 1.00 97.88 116 ALA A N 1
ATOM 964 C CA . ALA A 1 116 ? 5.162 -1.540 -6.750 1.00 97.88 116 ALA A CA 1
ATOM 965 C C . ALA A 1 116 ? 4.426 -1.121 -5.463 1.00 97.88 116 ALA A C 1
ATOM 967 O O . ALA A 1 116 ? 4.525 -1.817 -4.450 1.00 97.88 116 ALA A O 1
ATOM 968 N N . ALA A 1 117 ? 3.664 -0.024 -5.512 1.00 97.94 117 ALA A N 1
ATOM 969 C CA . ALA A 1 117 ? 2.875 0.467 -4.386 1.00 97.94 117 ALA A CA 1
ATOM 970 C C . ALA A 1 117 ? 1.761 -0.514 -3.986 1.00 97.94 117 ALA A C 1
ATOM 972 O O . ALA A 1 117 ? 1.660 -0.886 -2.818 1.00 97.94 117 ALA A O 1
ATOM 973 N N . LEU A 1 118 ? 0.991 -1.023 -4.952 1.00 97.25 118 LEU A N 1
ATOM 974 C CA . LEU A 1 118 ? -0.064 -2.010 -4.703 1.00 97.25 118 LEU A CA 1
ATOM 975 C C . LEU A 1 118 ? 0.497 -3.323 -4.161 1.00 97.25 118 LEU A C 1
ATOM 977 O O . LEU A 1 118 ? -0.060 -3.903 -3.230 1.00 97.25 118 LEU A O 1
ATOM 981 N N . ARG A 1 119 ? 1.641 -3.787 -4.683 1.00 97.44 119 ARG A N 1
ATOM 982 C CA . ARG A 1 119 ? 2.282 -4.994 -4.157 1.00 97.44 119 ARG A CA 1
ATOM 983 C C . ARG A 1 119 ? 2.715 -4.806 -2.705 1.00 97.44 119 ARG A C 1
ATOM 985 O O . ARG A 1 119 ? 2.581 -5.749 -1.926 1.00 97.44 119 ARG A O 1
ATOM 992 N N . PHE A 1 120 ? 3.211 -3.620 -2.346 1.00 97.56 120 PHE A N 1
ATOM 993 C CA . PHE A 1 120 ? 3.553 -3.275 -0.966 1.00 97.56 120 PHE A CA 1
ATOM 994 C C . PHE A 1 120 ? 2.308 -3.241 -0.069 1.00 97.56 120 PHE A C 1
ATOM 996 O O . PHE A 1 120 ? 2.298 -3.905 0.965 1.00 97.56 120 PHE A O 1
ATOM 1003 N N . ALA A 1 121 ? 1.233 -2.574 -0.502 1.00 95.19 121 ALA A N 1
ATOM 1004 C CA . ALA A 1 121 ? -0.045 -2.526 0.215 1.00 95.19 121 ALA A CA 1
ATOM 1005 C C . ALA A 1 121 ? -0.671 -3.922 0.411 1.00 95.19 121 ALA A C 1
ATOM 1007 O O . ALA A 1 121 ? -1.254 -4.212 1.451 1.00 95.19 121 ALA A O 1
ATOM 1008 N N . ALA A 1 122 ? -0.460 -4.840 -0.536 1.00 95.44 122 ALA A N 1
ATOM 1009 C CA . ALA A 1 122 ? -0.838 -6.250 -0.426 1.00 95.44 122 ALA A CA 1
ATOM 1010 C C . ALA A 1 122 ? 0.086 -7.087 0.494 1.00 95.44 122 ALA A C 1
ATOM 1012 O O . ALA A 1 122 ? 0.014 -8.322 0.488 1.00 95.44 122 ALA A O 1
ATOM 1013 N N . GLY A 1 123 ? 0.983 -6.449 1.254 1.00 94.62 123 GLY A N 1
ATOM 1014 C CA . GLY A 1 123 ? 1.909 -7.086 2.195 1.00 94.62 123 GLY A CA 1
ATOM 1015 C C . GLY A 1 123 ? 3.215 -7.586 1.569 1.00 94.62 123 GLY A C 1
ATOM 1016 O O . GLY A 1 123 ? 3.868 -8.471 2.119 1.00 94.62 123 GLY A O 1
ATOM 1017 N N . GLY A 1 124 ? 3.589 -7.095 0.386 1.00 95.50 124 GLY A N 1
ATOM 1018 C CA . GLY A 1 124 ? 4.850 -7.446 -0.267 1.00 95.50 124 GLY A CA 1
ATOM 1019 C C . GLY A 1 124 ? 6.060 -6.778 0.390 1.00 95.50 124 GLY A C 1
ATOM 1020 O O . GLY A 1 124 ? 6.051 -5.579 0.658 1.00 95.50 124 GLY A O 1
ATOM 1021 N N . SER A 1 125 ? 7.143 -7.535 0.591 1.00 96.12 125 SER A N 1
ATOM 1022 C CA . SER A 1 125 ? 8.406 -6.977 1.086 1.00 96.12 125 SER A CA 1
ATOM 1023 C C . SER A 1 125 ? 9.019 -6.014 0.059 1.00 96.12 125 SER A C 1
ATOM 1025 O O . SER A 1 125 ? 9.136 -6.380 -1.116 1.00 96.12 125 SER A O 1
ATOM 1027 N N . PRO A 1 126 ? 9.511 -4.826 0.465 1.00 96.50 126 PRO A N 1
ATOM 1028 C CA . PRO A 1 126 ? 10.228 -3.921 -0.433 1.00 96.50 126 PRO A CA 1
ATOM 1029 C C . PRO A 1 126 ? 11.412 -4.581 -1.148 1.00 96.50 126 PRO A C 1
ATOM 1031 O O . PRO A 1 126 ? 11.699 -4.248 -2.296 1.00 96.50 126 PRO A O 1
ATOM 1034 N N . LEU A 1 127 ? 12.090 -5.536 -0.499 1.00 95.38 127 LEU A N 1
ATOM 1035 C CA . LEU A 1 127 ? 13.216 -6.260 -1.097 1.00 95.38 127 LEU A CA 1
ATOM 1036 C C . LEU A 1 127 ? 12.760 -7.195 -2.225 1.00 95.38 127 LEU A C 1
ATOM 1038 O O . LEU A 1 127 ? 13.417 -7.266 -3.264 1.00 95.38 127 LEU A O 1
ATOM 1042 N N . ASP A 1 128 ? 11.607 -7.842 -2.065 1.00 95.75 128 ASP A N 1
ATOM 1043 C CA . ASP A 1 128 ? 11.020 -8.686 -3.107 1.00 95.75 128 ASP A CA 1
ATOM 1044 C C . ASP A 1 128 ? 10.503 -7.830 -4.266 1.00 95.75 128 ASP A C 1
ATOM 1046 O O . ASP A 1 128 ? 10.676 -8.174 -5.437 1.00 95.75 128 ASP A O 1
ATOM 1050 N N . ILE A 1 129 ? 9.929 -6.663 -3.960 1.00 96.75 129 ILE A N 1
ATOM 1051 C CA . ILE A 1 129 ? 9.480 -5.689 -4.962 1.00 96.75 129 ILE A CA 1
ATOM 1052 C C . ILE A 1 129 ? 10.670 -5.189 -5.789 1.00 96.75 129 ILE A C 1
ATOM 1054 O O . ILE A 1 129 ? 10.588 -5.139 -7.014 1.00 96.75 129 ILE A O 1
ATOM 1058 N N . MET A 1 130 ? 11.819 -4.912 -5.161 1.00 94.88 130 MET A N 1
ATOM 1059 C CA . MET A 1 130 ? 13.044 -4.540 -5.882 1.00 94.88 130 MET A CA 1
ATOM 1060 C C . MET A 1 130 ? 13.468 -5.595 -6.910 1.00 94.88 130 MET A C 1
ATOM 1062 O O . MET A 1 130 ? 13.887 -5.236 -8.013 1.00 94.88 130 MET A O 1
ATOM 1066 N N . LEU A 1 131 ? 13.395 -6.880 -6.547 1.00 93.81 131 LEU A N 1
ATOM 1067 C CA . LEU A 1 131 ? 13.783 -7.987 -7.424 1.00 93.81 131 LEU A CA 1
ATOM 1068 C C . LEU A 1 131 ? 12.756 -8.217 -8.535 1.00 93.81 131 LEU A C 1
ATOM 1070 O O . LEU A 1 131 ? 13.127 -8.359 -9.697 1.00 93.81 131 LEU A O 1
ATOM 1074 N N . THR A 1 132 ? 11.470 -8.216 -8.189 1.00 95.31 132 THR A N 1
ATOM 1075 C CA . THR A 1 132 ? 10.375 -8.475 -9.134 1.00 95.31 132 THR A CA 1
ATOM 1076 C C . THR A 1 132 ? 10.186 -7.339 -10.137 1.00 95.31 132 THR A C 1
ATOM 1078 O O . THR A 1 132 ? 10.038 -7.611 -11.323 1.00 95.31 132 THR A O 1
ATOM 1081 N N . HIS A 1 133 ? 10.259 -6.080 -9.698 1.00 95.38 133 HIS A N 1
ATOM 1082 C CA . HIS A 1 133 ? 10.032 -4.900 -10.544 1.00 95.38 133 HIS A CA 1
ATOM 1083 C C . HIS A 1 133 ? 11.329 -4.347 -11.164 1.00 95.38 133 HIS A C 1
ATOM 1085 O O . HIS A 1 133 ? 11.294 -3.466 -12.025 1.00 95.38 133 HIS A O 1
ATOM 1091 N N . GLY A 1 134 ? 12.500 -4.837 -10.738 1.00 93.50 134 GLY A N 1
ATOM 1092 C CA . GLY A 1 134 ? 13.795 -4.349 -11.220 1.00 93.50 134 GLY A CA 1
ATOM 1093 C C . GLY A 1 134 ? 14.104 -2.915 -10.773 1.00 93.50 134 GLY A C 1
ATOM 1094 O O . GLY A 1 134 ? 14.745 -2.146 -11.495 1.00 93.50 134 GLY A O 1
ATOM 1095 N N . MET A 1 135 ? 13.635 -2.540 -9.583 1.00 92.56 135 MET A N 1
ATOM 1096 C CA . MET A 1 135 ? 13.736 -1.188 -9.030 1.00 92.56 135 MET A CA 1
ATOM 1097 C C . MET A 1 135 ? 14.824 -1.090 -7.955 1.00 92.56 135 MET A C 1
ATOM 1099 O O . MET A 1 135 ? 15.231 -2.076 -7.337 1.00 92.56 135 MET A O 1
ATOM 1103 N N . SER A 1 136 ? 15.335 0.125 -7.737 1.00 91.31 136 SER A N 1
ATOM 1104 C CA . SER A 1 136 ? 16.192 0.399 -6.580 1.00 91.31 136 SER A CA 1
ATOM 1105 C C . SER A 1 136 ? 15.340 0.511 -5.312 1.00 91.31 136 SER A C 1
ATOM 1107 O O . SER A 1 136 ? 14.166 0.859 -5.403 1.00 91.31 136 SER A O 1
ATOM 1109 N N . ARG A 1 137 ? 15.930 0.270 -4.133 1.00 92.19 137 ARG A N 1
ATOM 1110 C CA . ARG A 1 137 ? 15.223 0.396 -2.845 1.00 92.19 137 ARG A CA 1
ATOM 1111 C C . ARG A 1 137 ? 14.565 1.767 -2.685 1.00 92.19 137 ARG A C 1
ATOM 1113 O O . ARG A 1 137 ? 13.400 1.837 -2.325 1.00 92.19 137 ARG A O 1
ATOM 1120 N N . GLN A 1 138 ? 15.309 2.828 -3.000 1.00 91.75 138 GLN A N 1
ATOM 1121 C CA . GLN A 1 138 ? 14.801 4.195 -2.923 1.00 91.75 138 GLN A CA 1
ATOM 1122 C C . GLN A 1 138 ? 13.614 4.380 -3.865 1.00 91.75 138 GLN A C 1
ATOM 1124 O O . GLN A 1 138 ? 12.545 4.772 -3.431 1.00 91.75 138 GLN A O 1
ATOM 1129 N N . SER A 1 139 ? 13.759 3.955 -5.123 1.00 93.25 139 SER A N 1
ATOM 1130 C CA . SER A 1 139 ? 12.687 4.070 -6.114 1.00 93.25 139 SER A CA 1
ATOM 1131 C C . SER A 1 139 ? 11.416 3.313 -5.730 1.00 93.25 139 SER A C 1
ATOM 1133 O O . SER A 1 139 ? 10.341 3.721 -6.154 1.00 93.25 139 SER A O 1
ATOM 1135 N N . VAL A 1 140 ? 11.523 2.209 -4.980 1.00 96.31 140 VAL A N 1
ATOM 1136 C CA . VAL A 1 140 ? 10.353 1.499 -4.442 1.00 96.31 140 VAL A CA 1
ATOM 1137 C C . VAL A 1 140 ? 9.636 2.377 -3.420 1.00 96.31 140 VAL A C 1
ATOM 1139 O O . VAL A 1 140 ? 8.445 2.605 -3.587 1.00 96.31 140 VAL A O 1
ATOM 1142 N N . TYR A 1 141 ? 10.344 2.937 -2.435 1.00 97.06 141 TYR A N 1
ATOM 1143 C CA . TYR A 1 141 ? 9.728 3.843 -1.458 1.00 97.06 141 TYR A CA 1
ATOM 1144 C C . TYR A 1 141 ? 9.181 5.118 -2.096 1.00 97.06 141 TYR A C 1
ATOM 1146 O O . TYR A 1 141 ? 8.051 5.478 -1.801 1.00 97.06 141 TYR A O 1
ATOM 1154 N N . ASP A 1 142 ? 9.917 5.741 -3.019 1.00 95.94 142 ASP A N 1
ATOM 1155 C CA . ASP A 1 142 ? 9.427 6.913 -3.754 1.00 95.94 142 ASP A CA 1
ATOM 1156 C C . ASP A 1 142 ? 8.127 6.586 -4.503 1.00 95.94 142 ASP A C 1
ATOM 1158 O O . ASP A 1 142 ? 7.241 7.421 -4.616 1.00 95.94 142 ASP A O 1
ATOM 1162 N N . SER A 1 143 ? 8.009 5.359 -5.027 1.00 97.06 143 SER A N 1
ATOM 1163 C CA . SER A 1 143 ? 6.794 4.914 -5.715 1.00 97.06 143 SER A CA 1
ATOM 1164 C C . SER A 1 143 ? 5.654 4.636 -4.749 1.00 97.06 143 SER A C 1
ATOM 1166 O O . SER A 1 143 ? 4.525 4.958 -5.084 1.00 97.06 143 SER A O 1
ATOM 1168 N N . ILE A 1 144 ? 5.933 4.065 -3.575 1.00 97.44 144 ILE A N 1
ATOM 1169 C CA . ILE A 1 144 ? 4.928 3.849 -2.528 1.00 97.44 144 ILE A CA 1
ATOM 1170 C C . ILE A 1 144 ? 4.369 5.201 -2.083 1.00 97.44 144 ILE A C 1
ATOM 1172 O O . ILE A 1 144 ? 3.177 5.430 -2.234 1.00 97.44 144 ILE A O 1
ATOM 1176 N N . TRP A 1 145 ? 5.231 6.109 -1.623 1.00 96.38 145 TRP A N 1
ATOM 1177 C CA . TRP A 1 145 ? 4.808 7.404 -1.091 1.00 96.38 145 TRP A CA 1
ATOM 1178 C C . TRP A 1 145 ? 4.155 8.284 -2.151 1.00 96.38 145 TRP A C 1
ATOM 1180 O O . TRP A 1 145 ? 3.027 8.710 -1.952 1.00 96.38 145 TRP A O 1
ATOM 1190 N N . GLY A 1 146 ? 4.776 8.448 -3.323 1.00 96.81 146 GLY A N 1
ATOM 1191 C CA . GLY A 1 146 ? 4.177 9.279 -4.368 1.00 96.81 146 GLY A CA 1
ATOM 1192 C C . GLY A 1 146 ? 2.888 8.692 -4.958 1.00 96.81 146 GLY A C 1
ATOM 1193 O O . GLY A 1 146 ? 2.042 9.443 -5.429 1.00 96.81 146 GLY A O 1
ATOM 1194 N N . THR A 1 147 ? 2.685 7.366 -4.910 1.00 97.12 147 THR A N 1
ATOM 1195 C CA . THR A 1 147 ? 1.377 6.781 -5.268 1.00 97.12 147 THR A CA 1
ATOM 1196 C C . THR A 1 147 ? 0.341 7.050 -4.179 1.00 97.12 147 THR A C 1
ATOM 1198 O O . THR A 1 147 ? -0.793 7.373 -4.511 1.00 97.12 147 THR A O 1
ATOM 1201 N N . THR A 1 148 ? 0.709 6.951 -2.899 1.00 94.88 148 THR A N 1
ATOM 1202 C CA . THR A 1 148 ? -0.177 7.312 -1.781 1.00 94.88 148 THR A CA 1
ATOM 1203 C C . THR A 1 148 ? -0.602 8.776 -1.864 1.00 94.88 148 THR A C 1
ATOM 1205 O O . THR A 1 148 ? -1.786 9.070 -1.741 1.00 94.88 148 THR A O 1
ATOM 1208 N N . ASP A 1 149 ? 0.332 9.681 -2.154 1.00 93.69 149 ASP A N 1
ATOM 1209 C CA . ASP A 1 149 ? 0.032 11.104 -2.324 1.00 93.69 149 ASP A CA 1
ATOM 1210 C C . ASP A 1 149 ? -0.914 11.335 -3.509 1.00 93.69 149 ASP A C 1
ATOM 1212 O O . ASP A 1 149 ? -1.902 12.055 -3.376 1.00 93.69 149 ASP A O 1
ATOM 1216 N N . ALA A 1 150 ? -0.680 10.654 -4.638 1.00 95.44 150 ALA A N 1
ATOM 1217 C CA . ALA A 1 150 ? -1.569 10.710 -5.796 1.00 95.44 150 ALA A CA 1
ATOM 1218 C C . ALA A 1 150 ? -2.987 10.195 -5.482 1.00 95.44 150 ALA A C 1
ATOM 1220 O O . ALA A 1 150 ? -3.967 10.782 -5.941 1.00 95.44 150 ALA A O 1
ATOM 1221 N N . VAL A 1 151 ? -3.114 9.125 -4.687 1.00 93.38 151 VAL A N 1
ATOM 1222 C CA . VAL A 1 151 ? -4.415 8.614 -4.218 1.00 93.38 151 VAL A CA 1
ATOM 1223 C C . VAL A 1 151 ? -5.106 9.646 -3.332 1.00 93.38 151 VAL A C 1
ATOM 1225 O O . VAL A 1 151 ? -6.253 9.985 -3.597 1.00 93.38 151 VAL A O 1
ATOM 1228 N N . ASN A 1 152 ? -4.398 10.209 -2.351 1.00 88.56 152 ASN A N 1
ATOM 1229 C CA . ASN A 1 152 ? -4.948 11.210 -1.432 1.00 88.56 152 ASN A CA 1
ATOM 1230 C C . ASN A 1 152 ? -5.379 12.506 -2.144 1.00 88.56 152 ASN A C 1
ATOM 1232 O O . ASN A 1 152 ? -6.290 13.190 -1.694 1.00 88.56 152 ASN A O 1
ATOM 1236 N N . GLN A 1 153 ? -4.741 12.849 -3.265 1.00 89.88 153 GLN A N 1
ATOM 1237 C CA . GLN A 1 153 ? -5.110 14.000 -4.101 1.00 89.88 153 GLN A CA 1
ATOM 1238 C C . GLN A 1 153 ? -6.294 13.706 -5.039 1.00 89.88 153 GLN A C 1
ATOM 1240 O O . GLN A 1 153 ? -6.884 14.623 -5.617 1.00 89.88 153 GLN A O 1
ATOM 1245 N N . THR A 1 154 ? -6.657 12.434 -5.215 1.00 91.56 154 THR A N 1
ATOM 1246 C CA . THR A 1 154 ? -7.710 12.009 -6.136 1.00 91.56 154 THR A CA 1
ATOM 1247 C C . THR A 1 154 ? -9.050 11.934 -5.410 1.00 91.56 154 THR A C 1
ATOM 1249 O O . THR A 1 154 ? -9.385 10.929 -4.793 1.00 91.56 154 THR A O 1
ATOM 1252 N N . LYS A 1 155 ? -9.865 12.988 -5.545 1.00 85.62 155 LYS A N 1
ATOM 1253 C CA . LYS A 1 155 ? -11.176 13.108 -4.873 1.00 85.62 155 LYS A CA 1
ATOM 1254 C C . LYS A 1 155 ? -12.145 11.950 -5.142 1.00 85.62 155 LYS A C 1
ATOM 1256 O O . LYS A 1 155 ? -12.972 11.647 -4.295 1.00 85.62 155 LYS A O 1
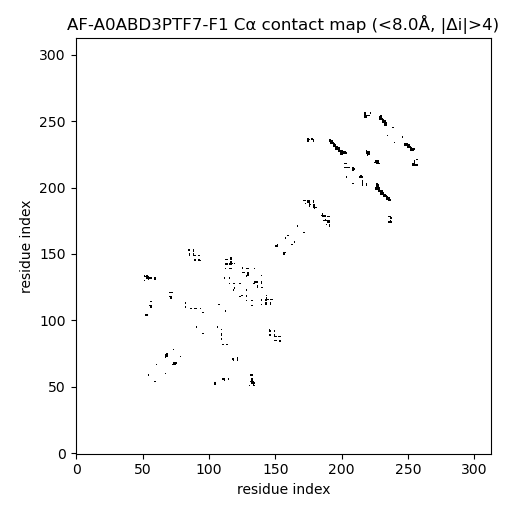ATOM 1261 N N . SER A 1 156 ? -12.069 11.301 -6.308 1.00 85.88 156 SER A N 1
ATOM 1262 C CA . SER A 1 156 ? -12.934 10.152 -6.627 1.00 85.88 156 SER A CA 1
ATOM 1263 C C . SER A 1 156 ? -12.608 8.894 -5.818 1.00 85.88 156 SER A C 1
ATOM 1265 O O . SER A 1 156 ? -13.399 7.957 -5.824 1.00 85.88 156 SER A O 1
ATOM 1267 N N . LEU A 1 157 ? -11.447 8.863 -5.159 1.00 86.06 157 LEU A N 1
ATOM 1268 C CA . LEU A 1 157 ? -10.980 7.764 -4.315 1.00 86.06 157 LEU A CA 1
ATOM 1269 C C . LEU A 1 157 ? -11.023 8.118 -2.825 1.00 86.06 157 LEU A C 1
ATOM 1271 O O . LEU A 1 157 ? -10.456 7.385 -2.015 1.00 86.06 157 LEU A O 1
ATOM 1275 N N . ASP A 1 158 ? -11.662 9.234 -2.466 1.00 80.44 158 ASP A N 1
ATOM 1276 C CA . ASP A 1 158 ? -11.809 9.617 -1.070 1.00 80.44 158 ASP A CA 1
ATOM 1277 C C . ASP A 1 158 ? -12.613 8.548 -0.314 1.00 80.44 158 ASP A C 1
ATOM 1279 O O . ASP A 1 158 ? -13.595 7.996 -0.816 1.00 80.44 158 ASP A O 1
ATOM 1283 N N . PHE A 1 159 ? -12.157 8.215 0.893 1.00 68.44 159 PHE A N 1
ATOM 1284 C CA . PHE A 1 159 ? -12.715 7.123 1.693 1.00 68.44 159 PHE A CA 1
ATOM 1285 C C . PHE A 1 159 ? -14.144 7.432 2.150 1.00 68.44 159 PHE A C 1
ATOM 1287 O O . PHE A 1 159 ? -14.945 6.535 2.418 1.00 68.44 159 PHE A O 1
ATOM 1294 N N . ASN A 1 160 ? -14.463 8.715 2.264 1.00 67.56 160 ASN A N 1
ATOM 1295 C CA . ASN A 1 160 ? -15.680 9.163 2.894 1.00 67.56 160 ASN A CA 1
ATOM 1296 C C . ASN A 1 160 ? -16.783 9.388 1.858 1.00 67.56 160 ASN A C 1
ATOM 1298 O O . ASN A 1 160 ? -16.768 10.363 1.110 1.00 67.56 160 ASN A O 1
ATOM 1302 N N . ALA A 1 161 ? -17.778 8.495 1.869 1.00 54.94 161 ALA A N 1
ATOM 1303 C CA . ALA A 1 161 ? -18.937 8.531 0.974 1.00 54.94 161 ALA A CA 1
ATOM 1304 C C . ALA A 1 161 ? -19.706 9.869 1.007 1.00 54.94 161 ALA A C 1
ATOM 1306 O O . ALA A 1 161 ? -20.312 10.251 0.009 1.00 54.94 161 ALA A O 1
ATOM 1307 N N . ASP A 1 162 ? -19.623 10.600 2.123 1.00 63.50 162 ASP A N 1
ATOM 1308 C CA . ASP A 1 162 ? -20.294 11.887 2.334 1.00 63.50 162 ASP A CA 1
ATOM 1309 C C . ASP A 1 162 ? -19.406 13.108 2.007 1.00 63.50 162 ASP A C 1
ATOM 1311 O O . ASP A 1 162 ? -19.754 14.236 2.355 1.00 63.50 162 ASP A O 1
ATOM 1315 N N . GLY A 1 163 ? -18.227 12.909 1.399 1.00 63.19 163 GLY A N 1
ATOM 1316 C CA . GLY A 1 163 ? -17.239 13.982 1.190 1.00 63.19 163 GLY A CA 1
ATOM 1317 C C . GLY A 1 163 ? -16.623 14.490 2.496 1.00 63.19 163 GLY A C 1
ATOM 1318 O O . GLY A 1 163 ? -16.155 15.622 2.594 1.00 63.19 163 GLY A O 1
ATOM 1319 N N . ALA A 1 164 ? -16.689 13.664 3.534 1.00 66.25 164 ALA A N 1
ATOM 1320 C CA . ALA A 1 164 ? -16.126 13.956 4.832 1.00 66.25 164 ALA A CA 1
ATOM 1321 C C . ALA A 1 164 ? -14.590 14.002 4.713 1.00 66.25 164 ALA A C 1
ATOM 1323 O O . ALA A 1 164 ? -13.984 13.062 4.231 1.00 66.25 164 ALA A O 1
ATOM 1324 N N . GLU A 1 165 ? -13.931 15.079 5.130 1.00 70.62 165 GLU A N 1
ATOM 1325 C CA . GLU A 1 165 ? -12.464 15.131 5.043 1.00 70.62 165 GLU A CA 1
ATOM 1326 C C . GLU A 1 165 ? -11.824 14.312 6.175 1.00 70.62 165 GLU A C 1
ATOM 1328 O O . GLU A 1 165 ? -12.392 14.184 7.271 1.00 70.62 165 GLU A O 1
ATOM 1333 N N . PHE A 1 166 ? -10.650 13.733 5.901 1.00 75.62 166 PHE A N 1
ATOM 1334 C CA . PHE A 1 166 ? -9.789 13.193 6.952 1.00 75.62 166 PHE A CA 1
ATOM 1335 C C . PHE A 1 166 ? -9.386 14.338 7.899 1.00 75.62 166 PHE A C 1
ATOM 1337 O O . PHE A 1 166 ? -9.108 15.429 7.399 1.00 75.62 166 PHE A O 1
ATOM 1344 N N . PRO A 1 167 ? -9.334 14.125 9.229 1.00 81.88 167 PRO A N 1
ATOM 1345 C CA . PRO A 1 167 ? -9.068 15.207 10.173 1.00 81.88 167 PRO A CA 1
ATOM 1346 C C . PRO A 1 167 ? -7.782 15.964 9.829 1.00 81.88 167 PRO A C 1
ATOM 1348 O O . PRO A 1 167 ? -6.753 15.352 9.525 1.00 81.88 167 PRO A O 1
ATOM 1351 N N . SER A 1 168 ? -7.830 17.290 9.897 1.00 84.19 168 SER A N 1
ATOM 1352 C CA . SER A 1 168 ? -6.671 18.170 9.746 1.00 84.19 168 SER A CA 1
ATOM 1353 C C . SER A 1 168 ? -5.606 17.873 10.807 1.00 84.19 168 SER A C 1
ATOM 1355 O O . SER A 1 168 ? -5.878 17.240 11.824 1.00 84.19 168 SER A O 1
ATOM 1357 N N . HIS A 1 169 ? -4.367 18.335 10.608 1.00 85.06 169 HIS A N 1
ATOM 1358 C CA . HIS A 1 169 ? -3.309 18.100 11.600 1.00 85.06 169 HIS A CA 1
ATOM 1359 C C . HIS A 1 169 ? -3.671 18.690 12.979 1.00 85.06 169 HIS A C 1
ATOM 1361 O O . HIS A 1 169 ? -3.353 18.092 14.008 1.00 85.06 169 HIS A O 1
ATOM 1367 N N . GLU A 1 170 ? -4.358 19.831 13.010 1.00 89.12 170 GLU A N 1
ATOM 1368 C CA . GLU A 1 170 ? -4.816 20.459 14.253 1.00 89.12 170 GLU A CA 1
ATOM 1369 C C . GLU A 1 170 ? -5.858 19.582 14.963 1.00 89.12 170 GLU A C 1
ATOM 1371 O O . GLU A 1 170 ? -5.697 19.274 16.145 1.00 89.12 170 GLU A O 1
ATOM 1376 N N . GLU A 1 171 ? -6.855 19.078 14.228 1.00 87.88 171 GLU A N 1
ATOM 1377 C CA . GLU A 1 171 ? -7.853 18.137 14.756 1.00 87.88 171 GLU A CA 1
ATOM 1378 C C . GLU A 1 171 ? -7.213 16.816 15.202 1.00 87.88 171 GLU A C 1
ATOM 1380 O O . GLU A 1 171 ? -7.557 16.278 16.250 1.00 87.88 171 GLU A O 1
ATOM 1385 N N . GLN A 1 172 ? -6.235 16.291 14.459 1.00 89.81 172 GLN A N 1
ATOM 1386 C CA . GLN A 1 172 ? -5.485 15.097 14.858 1.00 89.81 172 GLN A CA 1
ATOM 1387 C C . GLN A 1 172 ? -4.741 15.310 16.181 1.00 89.81 172 GLN A C 1
ATOM 1389 O O . GLN A 1 172 ? -4.683 14.398 17.008 1.00 89.81 172 GLN A O 1
ATOM 1394 N N . GLU A 1 173 ? -4.171 16.498 16.398 1.00 92.62 173 GLU A N 1
ATOM 1395 C CA . GLU A 1 173 ? -3.476 16.833 17.640 1.00 92.62 173 GLU A CA 1
ATOM 1396 C C . GLU A 1 173 ? -4.454 16.962 18.814 1.00 92.62 173 GLU A C 1
ATOM 1398 O O . GLU A 1 173 ? -4.168 16.473 19.911 1.00 92.62 173 GLU A O 1
ATOM 1403 N N . GLU A 1 174 ? -5.620 17.570 18.590 1.00 92.38 174 GLU A N 1
ATOM 1404 C CA . GLU A 1 174 ? -6.715 17.583 19.562 1.00 92.38 174 GLU A CA 1
ATOM 1405 C C . GLU A 1 174 ? -7.146 16.154 19.911 1.00 92.38 174 GLU A C 1
ATOM 1407 O O . GLU A 1 174 ? -7.222 15.796 21.091 1.00 92.38 174 GLU A O 1
ATOM 1412 N N . ILE A 1 175 ? -7.295 15.294 18.897 1.00 90.56 175 ILE A N 1
ATOM 1413 C CA . ILE A 1 175 ? -7.666 13.899 19.109 1.00 90.56 175 ILE A CA 1
ATOM 1414 C C . ILE A 1 175 ? -6.632 13.131 19.917 1.00 90.56 175 ILE A C 1
ATOM 1416 O O . ILE A 1 175 ? -6.974 12.447 20.890 1.00 90.56 175 ILE A O 1
ATOM 1420 N N . ALA A 1 176 ? -5.360 13.300 19.582 1.00 92.94 176 ALA A N 1
ATOM 1421 C CA . ALA A 1 176 ? -4.269 12.677 20.306 1.00 92.94 176 ALA A CA 1
ATOM 1422 C C . ALA A 1 176 ? -4.182 13.158 21.763 1.00 92.94 176 ALA A C 1
ATOM 1424 O O . ALA A 1 176 ? -3.936 12.349 22.662 1.00 92.94 176 ALA A O 1
ATOM 1425 N N . LYS A 1 177 ? -4.435 14.448 22.029 1.00 94.19 177 LYS A N 1
ATOM 1426 C CA . LYS A 1 177 ? -4.513 14.993 23.396 1.00 94.19 177 LYS A CA 1
ATOM 1427 C C . LYS A 1 177 ? -5.652 14.356 24.188 1.00 94.19 177 LYS A C 1
ATOM 1429 O O . LYS A 1 177 ? -5.449 13.986 25.346 1.00 94.19 177 LYS A O 1
ATOM 1434 N N . GLY A 1 178 ? -6.810 14.168 23.565 1.00 92.12 178 GLY A N 1
ATOM 1435 C CA . GLY A 1 178 ? -7.939 13.472 24.172 1.00 92.12 178 GLY A CA 1
ATOM 1436 C C . GLY A 1 178 ? -7.633 12.025 24.549 1.00 92.12 178 GLY A C 1
ATOM 1437 O O . GLY A 1 178 ? -7.881 11.607 25.683 1.00 92.12 178 GLY A O 1
ATOM 1438 N N . PHE A 1 179 ? -7.012 11.268 23.639 1.00 92.50 179 PHE A N 1
ATOM 1439 C CA . PHE A 1 179 ? -6.548 9.912 23.941 1.00 92.50 179 PHE A CA 1
ATOM 1440 C C . PHE A 1 179 ? -5.511 9.888 25.063 1.00 92.50 179 PHE A C 1
ATOM 1442 O O . PHE A 1 179 ? -5.583 9.021 25.936 1.00 92.50 179 PHE A O 1
ATOM 1449 N N . LYS A 1 180 ? -4.587 10.853 25.096 1.00 94.81 180 LYS A N 1
ATOM 1450 C CA . LYS A 1 180 ? -3.587 10.971 26.165 1.00 94.81 180 LYS A CA 1
ATOM 1451 C C . LYS A 1 180 ? -4.235 11.196 27.528 1.00 94.81 180 LYS A C 1
ATOM 1453 O O . LYS A 1 180 ? -3.814 10.583 28.506 1.00 94.81 180 LYS A O 1
ATOM 1458 N N . ALA A 1 181 ? -5.264 12.041 27.587 1.00 93.75 181 ALA A N 1
ATOM 1459 C CA . ALA A 1 181 ? -5.990 12.345 28.817 1.00 93.75 181 ALA A CA 1
ATOM 1460 C C . ALA A 1 181 ? -6.777 11.136 29.354 1.00 93.75 181 ALA A C 1
ATOM 1462 O O . ALA A 1 181 ? -6.824 10.932 30.566 1.00 93.75 181 ALA A O 1
ATOM 1463 N N . MET A 1 182 ? -7.358 10.318 28.469 1.00 89.75 182 MET A N 1
ATOM 1464 C CA . MET A 1 182 ? -8.131 9.128 28.855 1.00 89.75 182 MET A CA 1
ATOM 1465 C C . MET A 1 182 ? -7.274 7.872 29.065 1.00 89.75 182 MET A C 1
ATOM 1467 O O . MET A 1 182 ? -7.678 6.947 29.770 1.00 89.75 182 MET A O 1
ATOM 1471 N N . SER A 1 183 ? -6.090 7.809 28.455 1.00 89.12 183 SER A N 1
ATOM 1472 C CA . SER A 1 183 ? -5.230 6.631 28.506 1.00 89.12 183 SER A CA 1
ATOM 1473 C C . SER A 1 183 ? -4.352 6.614 29.756 1.00 89.12 183 SER A C 1
ATOM 1475 O O . SER A 1 183 ? -3.483 7.467 29.951 1.00 89.12 183 SER A O 1
ATOM 1477 N N . ALA A 1 184 ? -4.467 5.547 30.549 1.00 91.69 184 ALA A N 1
ATOM 1478 C CA . ALA A 1 184 ? -3.508 5.254 31.616 1.00 91.69 184 ALA A CA 1
ATOM 1479 C C . ALA A 1 184 ? -2.071 5.071 31.083 1.00 91.69 184 ALA A C 1
ATOM 1481 O O . ALA A 1 184 ? -1.108 5.345 31.794 1.00 91.69 184 ALA A O 1
ATOM 1482 N N . ALA A 1 185 ? -1.921 4.643 29.823 1.00 92.56 185 ALA A N 1
ATOM 1483 C CA . ALA A 1 185 ? -0.631 4.472 29.157 1.00 92.56 185 ALA A CA 1
ATOM 1484 C C . ALA A 1 185 ? -0.099 5.762 28.502 1.00 92.56 185 ALA A C 1
ATOM 1486 O O . ALA A 1 185 ? 1.003 5.744 27.961 1.00 92.56 185 ALA A O 1
ATOM 1487 N N . GLN A 1 186 ? -0.853 6.870 28.561 1.00 92.25 186 GLN A N 1
ATOM 1488 C CA . GLN A 1 186 ? -0.441 8.190 28.065 1.00 92.25 186 GLN A CA 1
ATOM 1489 C C . GLN A 1 186 ? -0.085 8.214 26.569 1.00 92.25 186 GLN A C 1
ATOM 1491 O O . GLN A 1 186 ? 0.862 8.883 26.155 1.00 92.25 186 GLN A O 1
ATOM 1496 N N . PHE A 1 187 ? -0.853 7.497 25.746 1.00 89.81 187 PHE A N 1
ATOM 1497 C CA . PHE A 1 187 ? -0.683 7.534 24.294 1.00 89.81 187 PHE A CA 1
ATOM 1498 C C . PHE A 1 187 ? -0.987 8.926 23.737 1.00 89.81 187 PHE A C 1
ATOM 1500 O O . PHE A 1 187 ? -2.093 9.420 23.912 1.00 89.81 187 PHE A O 1
ATOM 1507 N N . ASP A 1 188 ? -0.033 9.535 23.037 1.00 91.75 188 ASP A N 1
ATOM 1508 C CA . ASP A 1 188 ? -0.115 10.931 22.594 1.00 91.75 188 ASP A CA 1
ATOM 1509 C C . ASP A 1 188 ? 0.031 11.126 21.081 1.00 91.75 188 ASP A C 1
ATOM 1511 O O . ASP A 1 188 ? 0.240 12.240 20.608 1.00 91.75 188 ASP A O 1
ATOM 1515 N N . ARG A 1 189 ? -0.093 10.035 20.319 1.00 92.62 189 ARG A N 1
ATOM 1516 C CA . ARG A 1 189 ? -0.046 10.006 18.847 1.00 92.62 189 ARG A CA 1
ATOM 1517 C C . ARG A 1 189 ? -1.079 9.033 18.275 1.00 92.62 189 ARG A C 1
ATOM 1519 O O . ARG A 1 189 ? -0.783 8.268 17.362 1.00 92.62 189 ARG A O 1
ATOM 1526 N N . ILE A 1 190 ? -2.265 8.999 18.879 1.00 91.12 190 ILE A N 1
ATOM 1527 C CA . ILE A 1 190 ? -3.379 8.151 18.445 1.00 91.12 190 ILE A CA 1
ATOM 1528 C C . ILE A 1 190 ? -4.507 9.055 17.970 1.00 91.12 190 ILE A C 1
ATOM 1530 O O . ILE A 1 190 ? -4.934 9.934 18.706 1.00 91.12 190 ILE A O 1
ATOM 1534 N N . VAL A 1 191 ? -4.992 8.809 16.755 1.00 88.69 191 VAL A N 1
ATOM 1535 C CA . VAL A 1 191 ? -6.146 9.514 16.172 1.00 88.69 191 VAL A CA 1
ATOM 1536 C C . VAL A 1 191 ? -7.391 8.627 16.080 1.00 88.69 191 VAL A C 1
ATOM 1538 O O . VAL A 1 191 ? -8.492 9.125 15.895 1.00 88.69 191 VAL A O 1
ATOM 1541 N N . LEU A 1 192 ? -7.226 7.310 16.232 1.00 88.31 192 LEU A N 1
ATOM 1542 C CA . LEU A 1 192 ? -8.301 6.328 16.141 1.00 88.31 192 LEU A CA 1
ATOM 1543 C C . LEU A 1 192 ? -7.930 5.085 16.953 1.00 88.31 192 LEU A C 1
ATOM 1545 O O . LEU A 1 192 ? -6.844 4.526 16.773 1.00 88.31 192 LEU A O 1
ATOM 1549 N N . ALA A 1 193 ? -8.831 4.629 17.816 1.00 88.94 193 ALA A N 1
ATOM 1550 C CA . ALA A 1 193 ? -8.743 3.311 18.426 1.00 88.94 193 ALA A CA 1
ATOM 1551 C C . ALA A 1 193 ? -9.590 2.337 17.603 1.00 88.94 193 ALA A C 1
ATOM 1553 O O . ALA A 1 193 ? -10.792 2.534 17.450 1.00 88.94 193 ALA A O 1
ATOM 1554 N N . LEU A 1 194 ? -8.950 1.303 17.056 1.00 88.81 194 LEU A N 1
ATOM 1555 C CA . LEU A 1 194 ? -9.622 0.237 16.317 1.00 88.81 194 LEU A CA 1
ATOM 1556 C C . LEU A 1 194 ? -9.839 -0.958 17.235 1.00 88.81 194 LEU A C 1
ATOM 1558 O O . LEU A 1 194 ? -8.876 -1.494 17.788 1.00 88.81 194 LEU A O 1
ATOM 1562 N N . ASP A 1 195 ? -11.087 -1.398 17.342 1.00 89.00 195 ASP A N 1
ATOM 1563 C CA . ASP A 1 195 ? -11.440 -2.648 18.000 1.00 89.00 195 ASP A CA 1
ATOM 1564 C C . ASP A 1 195 ? -12.136 -3.595 17.019 1.00 89.00 195 ASP A C 1
ATOM 1566 O O . ASP A 1 195 ? -12.850 -3.182 16.102 1.00 89.00 195 ASP A O 1
ATOM 1570 N N . GLY A 1 196 ? -11.876 -4.885 17.197 1.00 88.69 196 GLY A N 1
ATOM 1571 C CA . GLY A 1 196 ? -12.381 -5.956 16.355 1.00 88.69 196 GLY A CA 1
ATOM 1572 C C . GLY A 1 196 ? -13.104 -6.997 17.195 1.00 88.69 196 GLY A C 1
ATOM 1573 O O . GLY A 1 196 ? -12.502 -7.655 18.046 1.00 88.69 196 GLY A O 1
ATOM 1574 N N . MET A 1 197 ? -14.382 -7.212 16.905 1.00 90.12 197 MET A N 1
ATOM 1575 C CA . MET A 1 197 ? -15.196 -8.257 17.509 1.00 90.12 197 MET A CA 1
ATOM 1576 C C . MET A 1 197 ? -15.520 -9.339 16.478 1.00 90.12 197 MET A C 1
ATOM 1578 O O . MET A 1 197 ? -15.995 -9.060 15.381 1.00 90.12 197 MET A O 1
ATOM 1582 N N . LEU A 1 198 ? -15.311 -10.606 16.847 1.00 90.62 198 LEU A N 1
ATOM 1583 C CA . LEU A 1 198 ? -15.792 -11.731 16.048 1.00 90.62 198 LEU A CA 1
ATOM 1584 C C . LEU A 1 198 ? -17.235 -12.043 16.452 1.00 90.62 198 LEU A C 1
ATOM 1586 O O . LEU A 1 198 ? -17.463 -12.593 17.530 1.00 90.62 198 LEU A O 1
ATOM 1590 N N . VAL A 1 199 ? -18.190 -11.733 15.580 1.00 93.12 199 VAL A N 1
ATOM 1591 C CA . VAL A 1 199 ? -19.592 -12.124 15.750 1.00 93.12 199 VAL A CA 1
ATOM 1592 C C . VAL A 1 199 ? -19.713 -13.586 15.348 1.00 93.12 199 VAL A C 1
ATOM 1594 O O . VAL A 1 199 ? -19.597 -13.920 14.171 1.00 93.12 199 VAL A O 1
ATOM 1597 N N . TRP A 1 200 ? -19.866 -14.471 16.331 1.00 94.19 200 TRP A N 1
ATOM 1598 C CA . TRP A 1 200 ? -19.928 -15.909 16.081 1.00 94.19 200 TRP A CA 1
ATOM 1599 C C . TRP A 1 200 ? -21.204 -16.279 15.341 1.00 94.19 200 TRP A C 1
ATOM 1601 O O . TRP A 1 200 ? -22.295 -15.839 15.697 1.00 94.19 200 TRP A O 1
ATOM 1611 N N . THR A 1 201 ? -21.054 -17.141 14.347 1.00 92.62 201 THR A N 1
ATOM 1612 C CA . THR A 1 201 ? -22.160 -17.696 13.576 1.00 92.62 201 THR A CA 1
ATOM 1613 C C . THR A 1 201 ? -22.030 -19.211 13.518 1.00 92.62 201 THR A C 1
ATOM 1615 O O . THR A 1 201 ? -20.993 -19.794 13.852 1.00 92.62 201 THR A O 1
ATOM 1618 N N . VAL A 1 202 ? -23.092 -19.869 13.062 1.00 94.00 202 VAL A N 1
ATOM 1619 C CA . VAL A 1 202 ? -22.955 -21.226 12.531 1.00 94.00 202 VAL A CA 1
ATOM 1620 C C . VAL A 1 202 ? -22.052 -21.200 11.292 1.00 94.00 202 VAL A C 1
ATOM 1622 O O . VAL A 1 202 ? -21.853 -20.145 10.680 1.00 94.00 202 VAL A O 1
ATOM 1625 N N . GLN A 1 203 ? -21.472 -22.350 10.946 1.00 94.44 203 GLN A N 1
ATOM 1626 C CA . GLN A 1 203 ? -20.761 -22.496 9.677 1.00 94.44 203 GLN A CA 1
ATOM 1627 C C . GLN A 1 203 ? -21.725 -22.134 8.537 1.00 94.44 203 GLN A C 1
ATOM 1629 O O . GLN A 1 203 ? -22.839 -22.666 8.526 1.00 94.44 203 GLN A O 1
ATOM 1634 N N . PRO A 1 204 ? -21.340 -21.226 7.622 1.00 93.44 204 PRO A N 1
ATOM 1635 C CA . PRO A 1 204 ? -22.178 -20.901 6.477 1.00 93.44 204 PRO A CA 1
ATOM 1636 C C . PRO A 1 204 ? -22.408 -22.159 5.643 1.00 93.44 204 PRO A C 1
ATOM 1638 O O . PRO A 1 204 ? -21.511 -22.994 5.503 1.00 93.44 204 PRO A O 1
ATOM 1641 N N . THR A 1 205 ? -23.616 -22.303 5.113 1.00 94.56 205 THR A N 1
ATOM 1642 C CA . THR A 1 205 ? -23.934 -23.408 4.209 1.00 94.56 205 THR A CA 1
ATOM 1643 C C . THR A 1 205 ? -23.315 -23.164 2.834 1.00 94.56 205 THR A C 1
ATOM 1645 O O . THR A 1 205 ? -22.965 -22.035 2.483 1.00 94.56 205 THR A O 1
ATOM 1648 N N . SER A 1 206 ? -23.232 -24.206 2.003 1.00 93.50 206 SER A N 1
ATOM 1649 C CA . SER A 1 206 ? -22.772 -24.055 0.617 1.00 93.50 206 SER A CA 1
ATOM 1650 C C . SER A 1 206 ? -23.627 -23.052 -0.168 1.00 93.50 206 SER A C 1
ATOM 1652 O O . SER A 1 206 ? -23.088 -22.278 -0.950 1.00 93.50 206 SER A O 1
ATOM 1654 N N . ALA A 1 207 ? -24.937 -23.004 0.099 1.00 94.44 207 ALA A N 1
ATOM 1655 C CA . ALA A 1 207 ? -25.843 -22.037 -0.515 1.00 94.44 207 ALA A CA 1
ATOM 1656 C C . ALA A 1 207 ? -25.507 -20.590 -0.110 1.00 94.44 207 ALA A C 1
ATOM 1658 O O . ALA A 1 207 ? -25.461 -19.713 -0.971 1.00 94.44 207 ALA A O 1
ATOM 1659 N N . ASP A 1 208 ? -25.204 -20.342 1.171 1.00 92.31 208 ASP A N 1
ATOM 1660 C CA . ASP A 1 208 ? -24.765 -19.018 1.638 1.00 92.31 208 ASP A CA 1
ATOM 1661 C C . ASP A 1 208 ? -23.453 -18.607 0.956 1.00 92.31 208 ASP A C 1
ATOM 1663 O O . ASP A 1 208 ? -23.288 -17.467 0.517 1.00 92.31 208 ASP A O 1
ATOM 1667 N N . CYS A 1 209 ? -22.522 -19.554 0.823 1.00 91.44 209 CYS A N 1
ATOM 1668 C CA . CYS A 1 209 ? -21.249 -19.344 0.145 1.00 91.44 209 CYS A CA 1
ATOM 1669 C C . CYS A 1 209 ? -21.403 -19.036 -1.348 1.00 91.44 209 CYS A C 1
ATOM 1671 O O . CYS A 1 209 ? -20.671 -18.184 -1.856 1.00 91.44 209 CYS A O 1
ATOM 1673 N N . ASP A 1 210 ? -22.353 -19.671 -2.036 1.00 92.00 210 ASP A N 1
ATOM 1674 C CA . ASP A 1 210 ? -22.641 -19.421 -3.451 1.00 92.00 210 ASP A CA 1
ATOM 1675 C C . ASP A 1 210 ? -23.249 -18.030 -3.665 1.00 92.00 210 ASP A C 1
ATOM 1677 O O . ASP A 1 210 ? -22.832 -17.301 -4.569 1.00 92.00 210 ASP A O 1
ATOM 1681 N N . VAL A 1 211 ? -24.179 -17.623 -2.791 1.00 92.69 211 VAL A N 1
ATOM 1682 C CA . VAL A 1 211 ? -24.778 -16.277 -2.807 1.00 92.69 211 VAL A CA 1
ATOM 1683 C C . VAL A 1 211 ? -23.713 -15.211 -2.559 1.00 92.69 211 VAL A C 1
ATOM 1685 O O . VAL A 1 211 ? -23.623 -14.233 -3.301 1.00 92.69 211 VAL A O 1
ATOM 1688 N N . MET A 1 212 ? -22.872 -15.416 -1.544 1.00 85.81 212 MET A N 1
ATOM 1689 C CA . MET A 1 212 ? -21.824 -14.464 -1.171 1.00 85.81 212 MET A CA 1
ATOM 1690 C C . MET A 1 212 ? -20.615 -14.521 -2.114 1.00 85.81 212 MET A C 1
ATOM 1692 O O . MET A 1 212 ? -19.804 -13.599 -2.112 1.00 85.81 212 MET A O 1
ATOM 1696 N N . LYS A 1 213 ? -20.481 -15.581 -2.924 1.00 88.06 213 LYS A N 1
ATOM 1697 C CA . LYS A 1 213 ? -19.297 -15.902 -3.742 1.00 88.06 213 LYS A CA 1
ATOM 1698 C C . LYS A 1 213 ? -18.010 -15.984 -2.913 1.00 88.06 213 LYS A C 1
ATOM 1700 O O . LYS A 1 213 ? -16.925 -15.622 -3.371 1.00 88.06 213 LYS A O 1
ATOM 1705 N N . VAL A 1 214 ? -18.129 -16.467 -1.678 1.00 85.25 214 VAL A N 1
ATOM 1706 C CA . VAL A 1 214 ? -17.028 -16.592 -0.718 1.00 85.25 214 VAL A CA 1
ATOM 1707 C C . VAL A 1 214 ? -17.062 -17.985 -0.101 1.00 85.25 214 VAL A C 1
ATOM 1709 O O . VAL A 1 214 ? -18.081 -18.409 0.427 1.00 85.25 214 VAL A O 1
ATOM 1712 N N . GLY A 1 215 ? -15.934 -18.698 -0.127 1.00 86.19 215 GLY A N 1
ATOM 1713 C CA . GLY A 1 215 ? -15.848 -20.038 0.461 1.00 86.19 215 GLY A CA 1
ATOM 1714 C C . GLY A 1 215 ? -15.915 -20.036 1.993 1.00 86.19 215 GLY A C 1
ATOM 1715 O O . GLY A 1 215 ? -15.397 -19.128 2.644 1.00 86.19 215 GLY A O 1
ATOM 1716 N N . GLU A 1 216 ? -16.458 -21.111 2.569 1.00 88.12 216 GLU A N 1
ATOM 1717 C CA . GLU A 1 216 ? -16.712 -21.281 4.014 1.00 88.12 216 GLU A CA 1
ATOM 1718 C C . GLU A 1 216 ? -15.498 -20.952 4.899 1.00 88.12 216 GLU A C 1
ATOM 1720 O O . GLU A 1 216 ? -15.621 -20.356 5.969 1.00 88.12 216 GLU A O 1
ATOM 1725 N N . ARG A 1 217 ? -14.287 -21.281 4.427 1.00 87.31 217 ARG A N 1
ATOM 1726 C CA . ARG A 1 217 ? -13.028 -21.027 5.148 1.00 87.31 217 ARG A CA 1
ATOM 1727 C C . ARG A 1 217 ? -12.759 -19.550 5.437 1.00 87.31 217 ARG A C 1
ATOM 1729 O O . ARG A 1 217 ? -12.012 -19.264 6.362 1.00 87.31 217 ARG A O 1
ATOM 1736 N N . GLN A 1 218 ? -13.328 -18.620 4.672 1.00 87.38 218 GLN A N 1
ATOM 1737 C CA . GLN A 1 218 ? -13.131 -17.180 4.895 1.00 87.38 218 GLN A CA 1
ATOM 1738 C C . GLN A 1 218 ? -13.880 -16.665 6.128 1.00 87.38 218 GLN A C 1
ATOM 1740 O O . GLN A 1 218 ? -13.523 -15.621 6.669 1.00 87.38 218 GLN A O 1
ATOM 1745 N N . PHE A 1 219 ? -14.885 -17.414 6.584 1.00 88.94 219 PHE A N 1
ATOM 1746 C CA . PHE A 1 219 ? -15.623 -17.143 7.812 1.00 88.94 219 PHE A CA 1
ATOM 1747 C C . PHE A 1 219 ? -14.975 -17.815 9.031 1.00 88.94 219 PHE A C 1
ATOM 1749 O O . PHE A 1 219 ? -15.387 -17.563 10.159 1.00 88.94 219 PHE A O 1
ATOM 1756 N N . HIS A 1 220 ? -13.980 -18.692 8.840 1.00 90.75 220 HIS A N 1
ATOM 1757 C CA . HIS A 1 220 ? -13.347 -19.425 9.938 1.00 90.75 220 HIS A CA 1
ATOM 1758 C C . HIS A 1 220 ? -12.204 -18.623 10.565 1.00 90.75 220 HIS A C 1
ATOM 1760 O O . HIS A 1 220 ? -11.182 -18.330 9.940 1.00 90.75 220 HIS A O 1
ATOM 1766 N N . CYS A 1 221 ? -12.348 -18.305 11.849 1.00 90.06 221 CYS A N 1
ATOM 1767 C CA . CYS A 1 221 ? -11.292 -17.717 12.655 1.00 90.06 221 CYS A CA 1
ATOM 1768 C C . CYS A 1 221 ? -10.445 -18.824 13.298 1.00 90.06 221 CYS A C 1
ATOM 1770 O O . CYS A 1 221 ? -10.753 -19.295 14.394 1.00 90.06 221 CYS A O 1
ATOM 1772 N N . PHE A 1 222 ? -9.323 -19.183 12.667 1.00 88.62 222 PHE A N 1
ATOM 1773 C CA . PHE A 1 222 ? -8.426 -20.249 13.143 1.00 88.62 222 PHE A CA 1
ATOM 1774 C C . PHE A 1 222 ? -7.986 -20.110 14.605 1.00 88.62 222 PHE A C 1
ATOM 1776 O O . PHE A 1 222 ? -7.918 -21.098 15.327 1.00 88.62 222 PHE A O 1
ATOM 1783 N N . ARG A 1 223 ? -7.713 -18.886 15.075 1.00 88.88 223 ARG A N 1
ATOM 1784 C CA . ARG A 1 223 ? -7.278 -18.647 16.464 1.00 88.88 223 ARG A CA 1
ATOM 1785 C C . ARG A 1 223 ? -8.349 -19.026 17.492 1.00 88.88 223 ARG A C 1
ATOM 1787 O O . ARG A 1 223 ? -8.010 -19.355 18.625 1.00 88.88 223 ARG A O 1
ATOM 1794 N N . LYS A 1 224 ? -9.626 -18.883 17.132 1.00 90.00 224 LYS A N 1
ATOM 1795 C CA . LYS A 1 224 ? -10.770 -19.143 18.018 1.00 90.00 224 LYS A CA 1
ATOM 1796 C C . LYS A 1 224 ? -11.459 -20.470 17.723 1.00 90.00 224 LYS A C 1
ATOM 1798 O O . LYS A 1 224 ? -12.264 -20.896 18.541 1.00 90.00 224 LYS A O 1
ATOM 1803 N N . ASP A 1 225 ? -11.131 -21.086 16.591 1.00 92.88 225 ASP A N 1
ATOM 1804 C CA . ASP A 1 225 ? -11.794 -22.267 16.050 1.00 92.88 225 ASP A CA 1
ATOM 1805 C C . ASP A 1 225 ? -13.323 -22.102 15.995 1.00 92.88 225 ASP A C 1
ATOM 1807 O O . ASP A 1 225 ? -14.103 -22.914 16.494 1.00 92.88 225 ASP A O 1
ATOM 1811 N N . LYS A 1 226 ? -13.754 -20.957 15.452 1.00 94.31 226 LYS A N 1
ATOM 1812 C CA . LYS A 1 226 ? -15.164 -20.580 15.288 1.00 94.31 226 LYS A CA 1
ATOM 1813 C C . LYS A 1 226 ? -15.389 -19.965 13.918 1.00 94.31 226 LYS A C 1
ATOM 1815 O O . LYS A 1 226 ? -14.499 -19.300 13.387 1.00 94.31 226 LYS A O 1
ATOM 1820 N N . PHE A 1 227 ? -16.595 -20.148 13.396 1.00 94.44 227 PHE A N 1
ATOM 1821 C CA . PHE A 1 227 ? -17.088 -19.386 12.258 1.00 94.44 227 PHE A CA 1
ATOM 1822 C C . PHE A 1 227 ? -17.702 -18.076 12.747 1.00 94.44 227 PHE A C 1
ATOM 1824 O O . PHE A 1 227 ? -18.291 -18.021 13.830 1.00 94.44 227 PHE A O 1
ATOM 1831 N N . GLY A 1 228 ? -17.518 -17.006 11.987 1.00 92.62 228 GLY A N 1
ATOM 1832 C CA . GLY A 1 228 ? -18.088 -15.718 12.326 1.00 92.62 228 GLY A CA 1
ATOM 1833 C C . GLY A 1 228 ? -17.700 -14.612 11.363 1.00 92.62 228 GLY A C 1
ATOM 1834 O O . GLY A 1 228 ? -16.858 -14.780 10.482 1.00 92.62 228 GLY A O 1
ATOM 1835 N N . MET A 1 229 ? -18.315 -13.455 11.568 1.00 89.19 229 MET A N 1
ATOM 1836 C CA . MET A 1 229 ? -17.990 -12.231 10.847 1.00 89.19 229 MET A CA 1
ATOM 1837 C C . MET A 1 229 ? -17.091 -11.347 11.703 1.00 89.19 229 MET A C 1
ATOM 1839 O O . MET A 1 229 ? -17.328 -11.181 12.902 1.00 89.19 229 MET A O 1
ATOM 1843 N N . ASN A 1 230 ? -16.050 -10.780 11.092 1.00 86.75 230 ASN A N 1
ATOM 1844 C CA . ASN A 1 230 ? -15.223 -9.781 11.752 1.00 86.75 230 ASN A CA 1
ATOM 1845 C C . ASN A 1 230 ? -15.930 -8.425 11.677 1.00 86.75 230 ASN A C 1
ATOM 1847 O O . ASN A 1 230 ? -16.088 -7.863 10.593 1.00 86.75 230 ASN A O 1
ATOM 1851 N N . LEU A 1 231 ? -16.355 -7.921 12.828 1.00 87.19 231 LEU A N 1
ATOM 1852 C CA . LEU A 1 231 ? -16.876 -6.576 12.991 1.00 87.19 231 LEU A CA 1
ATOM 1853 C C . LEU A 1 231 ? -15.742 -5.693 13.502 1.00 87.19 231 LEU A C 1
ATOM 1855 O O . LEU A 1 231 ? -15.262 -5.899 14.613 1.00 87.19 231 LEU A O 1
ATOM 1859 N N . MET A 1 232 ? -15.321 -4.719 12.702 1.00 87.69 232 MET A N 1
ATOM 1860 C CA . MET A 1 232 ? -14.351 -3.711 13.126 1.00 87.69 232 MET A CA 1
ATOM 1861 C C . MET A 1 232 ? -15.069 -2.386 13.354 1.00 87.69 232 MET A C 1
ATOM 1863 O O . MET A 1 232 ? -15.897 -1.984 12.535 1.00 87.69 232 MET A O 1
ATOM 1867 N N . ALA A 1 233 ? -14.739 -1.723 14.455 1.00 86.12 233 ALA A N 1
ATOM 1868 C CA . ALA A 1 233 ? -15.200 -0.383 14.770 1.00 86.12 233 ALA A CA 1
ATOM 1869 C C . ALA A 1 233 ? -13.997 0.495 15.123 1.00 86.12 233 ALA A C 1
ATOM 1871 O O . ALA A 1 233 ? -13.062 0.049 15.789 1.00 86.12 233 ALA A O 1
ATOM 1872 N N . GLY A 1 234 ? -14.029 1.740 14.660 1.00 85.62 234 GLY A N 1
ATOM 1873 C CA . GLY A 1 234 ? -13.093 2.778 15.066 1.00 85.62 234 GLY A CA 1
ATOM 1874 C C . GLY A 1 234 ? -13.796 3.807 15.940 1.00 85.62 234 GLY A C 1
ATOM 1875 O O . GLY A 1 234 ? -14.904 4.220 15.606 1.00 85.62 234 GLY A O 1
ATOM 1876 N N . CYS A 1 235 ? -13.165 4.226 17.033 1.00 85.62 235 CYS A N 1
ATOM 1877 C CA . CYS A 1 235 ? -13.615 5.365 17.828 1.00 85.62 235 CYS A CA 1
ATOM 1878 C C . CYS A 1 235 ? -12.509 6.412 17.961 1.00 85.62 235 CYS A C 1
ATOM 1880 O O . CYS A 1 235 ? -11.322 6.084 18.049 1.00 85.62 235 CYS A O 1
ATOM 1882 N N . ASP A 1 236 ? -12.911 7.676 17.965 1.00 84.31 236 ASP A N 1
ATOM 1883 C CA . ASP A 1 236 ? -12.088 8.827 18.297 1.00 84.31 236 ASP A CA 1
ATOM 1884 C C . ASP A 1 236 ? -12.437 9.337 19.708 1.00 84.31 236 ASP A C 1
ATOM 1886 O O . ASP A 1 236 ? -13.420 8.939 20.337 1.00 84.31 236 ASP A O 1
ATOM 1890 N N . HIS A 1 237 ? -11.582 10.199 20.253 1.00 81.19 237 HIS A N 1
ATOM 1891 C CA . HIS A 1 237 ? -11.752 10.720 21.607 1.00 81.19 237 HIS A CA 1
ATOM 1892 C C . HIS A 1 237 ? -13.003 11.597 21.874 1.00 81.19 237 HIS A C 1
ATOM 1894 O O . HIS A 1 237 ? -13.452 11.573 23.023 1.00 81.19 237 HIS A O 1
ATOM 1900 N N . PRO A 1 238 ? -13.556 12.396 20.925 1.00 70.50 238 PRO A N 1
ATOM 1901 C CA . PRO A 1 238 ? -14.649 13.315 21.225 1.00 70.50 238 PRO A CA 1
ATOM 1902 C C . PRO A 1 238 ? -16.000 12.591 21.305 1.00 70.50 238 PRO A C 1
ATOM 1904 O O . PRO A 1 238 ? -16.938 13.120 21.901 1.00 70.50 238 PRO A O 1
ATOM 1907 N N . TYR A 1 239 ? -16.104 11.366 20.773 1.00 60.34 239 TYR A N 1
ATOM 1908 C CA . TYR A 1 239 ? -17.337 10.577 20.747 1.00 60.34 239 TYR A CA 1
ATOM 1909 C C . TYR A 1 239 ? -17.154 9.200 21.407 1.00 60.34 239 TYR A C 1
ATOM 1911 O O . TYR A 1 239 ? -17.303 8.163 20.758 1.00 60.34 239 TYR A O 1
ATOM 1919 N N . PRO A 1 240 ? -16.901 9.142 22.730 1.00 47.31 240 PRO A N 1
ATOM 1920 C CA . PRO A 1 240 ? -16.652 7.886 23.441 1.00 47.31 240 PRO A CA 1
ATOM 1921 C C . PRO A 1 240 ? -17.859 6.925 23.464 1.00 47.31 240 PRO A C 1
ATOM 1923 O O . PRO A 1 240 ? -17.712 5.772 23.856 1.00 47.31 240 PRO A O 1
ATOM 1926 N N . THR A 1 241 ? -19.055 7.368 23.055 1.00 41.03 241 THR A N 1
ATOM 1927 C CA . THR A 1 241 ? -20.282 6.553 22.970 1.00 41.03 241 THR A CA 1
ATOM 1928 C C . THR A 1 241 ? -21.224 7.086 21.883 1.00 41.03 241 THR A C 1
ATOM 1930 O O . THR A 1 241 ? -22.189 7.787 22.166 1.00 41.03 241 THR A O 1
ATOM 1933 N N . ALA A 1 242 ? -20.985 6.753 20.616 1.00 35.59 242 ALA A N 1
ATOM 1934 C CA . ALA A 1 242 ? -21.961 7.014 19.557 1.00 35.59 242 ALA A CA 1
ATOM 1935 C C . ALA A 1 242 ? -22.197 5.749 18.737 1.00 35.59 242 ALA A C 1
ATOM 1937 O O . ALA A 1 242 ? -21.605 5.538 17.687 1.00 35.59 242 ALA A O 1
ATOM 1938 N N . LEU A 1 243 ? -23.128 4.923 19.213 1.00 38.56 243 LEU A N 1
ATOM 1939 C CA . LEU A 1 243 ? -23.671 3.823 18.424 1.00 38.56 243 LEU A CA 1
ATOM 1940 C C . LEU A 1 243 ? -24.541 4.317 17.254 1.00 38.56 243 LEU A C 1
ATOM 1942 O O . LEU A 1 243 ? -24.965 3.478 16.481 1.00 38.56 243 LEU A O 1
ATOM 1946 N N . LEU A 1 244 ? -24.813 5.621 17.068 1.00 36.06 244 LEU A N 1
ATOM 1947 C CA . LEU A 1 244 ? -25.728 6.054 15.997 1.00 36.06 244 LEU A CA 1
ATOM 1948 C C . LEU A 1 244 ? -25.492 7.435 15.344 1.00 36.06 244 LEU A C 1
ATOM 1950 O O . LEU A 1 244 ? -26.223 7.720 14.408 1.00 36.06 244 LEU A O 1
ATOM 1954 N N . HIS A 1 245 ? -24.558 8.303 15.765 1.00 31.89 245 HIS A N 1
ATOM 1955 C CA . HIS A 1 245 ? -24.470 9.682 15.206 1.00 31.89 245 HIS A CA 1
ATOM 1956 C C . HIS A 1 245 ? -23.048 10.249 14.976 1.00 31.89 245 HIS A C 1
ATOM 1958 O O . HIS A 1 245 ? -22.906 11.428 14.665 1.00 31.89 245 HIS A O 1
ATOM 1964 N N . GLY A 1 246 ? -21.990 9.442 15.082 1.00 33.69 246 GLY A N 1
ATOM 1965 C CA . GLY A 1 246 ? -20.617 9.855 14.752 1.00 33.69 246 GLY A CA 1
ATOM 1966 C C . GLY A 1 246 ? -20.097 9.019 13.592 1.00 33.69 246 GLY A C 1
ATOM 1967 O O . GLY A 1 246 ? -20.276 7.805 13.636 1.00 33.69 246 GLY A O 1
ATOM 1968 N N . ARG A 1 247 ? -19.523 9.672 12.567 1.00 41.38 247 ARG A N 1
ATOM 1969 C CA . ARG A 1 247 ? -19.021 9.101 11.296 1.00 41.38 247 ARG A CA 1
ATOM 1970 C C . ARG A 1 247 ? -18.594 7.631 11.441 1.00 41.38 247 ARG A C 1
ATOM 1972 O O . ARG A 1 247 ? -17.479 7.358 11.889 1.00 41.38 247 ARG A O 1
ATOM 1979 N N . PRO A 1 248 ? -19.474 6.677 11.111 1.00 38.25 248 PRO A N 1
ATOM 1980 C CA . PRO A 1 248 ? -19.180 5.289 11.379 1.00 38.25 248 PRO A CA 1
ATOM 1981 C C . PRO A 1 248 ? -18.230 4.746 10.310 1.00 38.25 248 PRO A C 1
ATOM 1983 O O . PRO A 1 248 ? -18.629 4.479 9.179 1.00 38.25 248 PRO A O 1
ATOM 1986 N N . TYR A 1 249 ? -16.968 4.528 10.678 1.00 43.59 249 TYR A N 1
ATOM 1987 C CA . TYR A 1 249 ? -16.022 3.766 9.861 1.00 43.59 249 TYR A CA 1
ATOM 1988 C C . TYR A 1 249 ? -16.296 2.262 10.038 1.00 43.59 249 TYR A C 1
ATOM 1990 O O . TYR A 1 249 ? -15.522 1.547 10.674 1.00 43.59 249 TYR A O 1
ATOM 1998 N N . PHE A 1 250 ? -17.429 1.770 9.525 1.00 34.78 250 PHE A N 1
ATOM 1999 C CA . PHE A 1 250 ? -17.705 0.331 9.485 1.00 34.78 250 PHE A CA 1
ATOM 2000 C C . PHE A 1 250 ? -17.081 -0.289 8.235 1.00 34.78 250 PHE A C 1
ATOM 2002 O O . PHE A 1 250 ? -17.374 0.107 7.110 1.00 34.78 250 PHE A O 1
ATOM 2009 N N . SER A 1 251 ? -16.256 -1.319 8.426 1.00 39.03 251 SER A N 1
ATOM 2010 C CA . SER A 1 251 ? -15.818 -2.199 7.342 1.00 39.03 251 SER A CA 1
ATOM 2011 C C . SER A 1 251 ? -16.076 -3.649 7.731 1.00 39.03 251 SER A C 1
ATOM 2013 O O . SER A 1 251 ? -15.504 -4.165 8.693 1.00 39.03 251 SER A O 1
ATOM 2015 N N . THR A 1 252 ? -16.943 -4.323 6.976 1.00 38.91 252 THR A N 1
ATOM 2016 C CA . THR A 1 252 ? -17.101 -5.778 7.037 1.00 38.91 252 THR A CA 1
ATOM 2017 C C . THR A 1 252 ? -16.050 -6.413 6.130 1.00 38.91 252 THR A C 1
ATOM 2019 O O . THR A 1 252 ? -16.241 -6.525 4.920 1.00 38.91 252 THR A O 1
ATOM 2022 N N . GLY A 1 253 ? -14.907 -6.793 6.698 1.00 42.62 253 GLY A N 1
ATOM 2023 C CA . GLY A 1 253 ? -13.844 -7.496 5.978 1.00 42.62 253 GLY A CA 1
ATOM 2024 C C . GLY A 1 253 ? -13.880 -9.001 6.239 1.00 42.62 253 GLY A C 1
ATOM 2025 O O . GLY A 1 253 ? -13.918 -9.430 7.393 1.00 42.62 253 GLY A O 1
ATOM 2026 N N . PHE A 1 254 ? -13.812 -9.819 5.186 1.00 37.28 254 PHE A N 1
ATOM 2027 C CA . PHE A 1 254 ? -13.590 -11.262 5.321 1.00 37.28 254 PHE A CA 1
ATOM 2028 C C . PHE A 1 254 ? -12.174 -11.535 5.832 1.00 37.28 254 PHE A C 1
ATOM 2030 O O . PHE A 1 254 ? -11.196 -10.998 5.302 1.00 37.28 254 PHE A O 1
ATOM 2037 N N . SER A 1 255 ? -12.046 -12.374 6.862 1.00 40.41 255 SER A N 1
ATOM 2038 C CA . SER A 1 255 ? -10.755 -12.705 7.462 1.00 40.41 255 SER A CA 1
ATOM 2039 C C . SER A 1 255 ? -9.945 -13.632 6.555 1.00 40.41 255 SER A C 1
ATOM 2041 O O . SER A 1 255 ? -9.878 -14.841 6.759 1.00 40.41 255 SER A O 1
ATOM 2043 N N . GLY A 1 256 ? -9.268 -13.060 5.561 1.00 36.88 256 GLY A N 1
ATOM 2044 C CA . GLY A 1 256 ? -8.173 -13.737 4.882 1.00 36.88 256 GLY A CA 1
ATOM 2045 C C . GLY A 1 256 ? -7.019 -13.921 5.867 1.00 36.88 256 GLY A C 1
ATOM 2046 O O . GLY A 1 256 ? -6.358 -12.950 6.222 1.00 36.88 256 GLY A O 1
ATOM 2047 N N . GLY A 1 257 ? -6.791 -15.155 6.325 1.00 31.20 257 GLY A N 1
ATOM 2048 C CA . GLY A 1 257 ? -5.756 -15.490 7.305 1.00 31.20 257 GLY A CA 1
ATOM 2049 C C . GLY A 1 257 ? -4.390 -14.886 6.964 1.00 31.20 257 GLY A C 1
ATOM 2050 O O . GLY A 1 257 ? -3.741 -15.283 5.995 1.00 31.20 257 GLY A O 1
ATOM 2051 N N . VAL A 1 258 ? -3.950 -13.932 7.784 1.00 33.97 258 VAL A N 1
ATOM 2052 C CA . VAL A 1 258 ? -2.570 -13.450 7.808 1.00 33.97 258 VAL A CA 1
ATOM 2053 C C . VAL A 1 258 ? -1.793 -14.437 8.670 1.00 33.97 258 VAL A C 1
ATOM 2055 O O . VAL A 1 258 ? -1.948 -14.472 9.890 1.00 33.97 258 VAL A O 1
ATOM 2058 N N . SER A 1 259 ? -0.984 -15.284 8.040 1.00 28.44 259 SER A N 1
ATOM 2059 C CA . SER A 1 259 ? 0.056 -16.024 8.748 1.00 28.44 259 SER A CA 1
ATOM 2060 C C . SER A 1 259 ? 0.996 -15.005 9.388 1.00 28.44 259 SER A C 1
ATOM 2062 O O . SER A 1 259 ? 1.664 -14.242 8.692 1.00 28.44 259 SER A O 1
ATOM 2064 N N . SER A 1 260 ? 0.999 -14.969 10.715 1.00 28.06 260 SER A N 1
ATOM 2065 C CA . SER A 1 260 ? 1.856 -14.130 11.538 1.00 28.06 260 SER A CA 1
ATOM 2066 C C . SER A 1 260 ? 3.331 -14.372 11.214 1.00 28.06 260 SER A C 1
ATOM 2068 O O . SER A 1 260 ? 3.885 -15.416 11.560 1.00 28.06 260 SER A O 1
ATOM 2070 N N . SER A 1 261 ? 3.984 -13.384 10.611 1.00 25.17 261 SER A N 1
ATOM 2071 C CA . SER A 1 261 ? 5.438 -13.257 10.641 1.00 25.17 261 SER A CA 1
ATOM 2072 C C . SER A 1 261 ? 5.819 -11.789 10.816 1.00 25.17 261 SER A C 1
ATOM 2074 O O . SER A 1 261 ? 5.443 -10.959 9.994 1.00 25.17 261 SER A O 1
ATOM 2076 N N . ALA A 1 262 ? 6.606 -11.535 11.866 1.00 26.77 262 ALA A N 1
ATOM 2077 C CA . ALA A 1 262 ? 7.344 -10.309 12.188 1.00 26.77 262 ALA A CA 1
ATOM 2078 C C . ALA A 1 262 ? 6.589 -9.176 12.915 1.00 26.77 262 ALA A C 1
ATOM 2080 O O . ALA A 1 262 ? 6.425 -8.070 12.411 1.00 26.77 262 ALA A O 1
ATOM 2081 N N . ALA A 1 263 ? 6.281 -9.424 14.191 1.00 27.81 263 ALA A N 1
ATOM 2082 C CA . ALA A 1 263 ? 6.363 -8.394 15.223 1.00 27.81 263 ALA A CA 1
ATOM 2083 C C . ALA A 1 263 ? 7.844 -8.185 15.602 1.00 27.81 263 ALA A C 1
ATOM 2085 O O . ALA A 1 263 ? 8.316 -8.748 16.581 1.00 27.81 263 ALA A O 1
ATOM 2086 N N . THR A 1 264 ? 8.586 -7.432 14.790 1.00 27.92 264 THR A N 1
ATOM 2087 C CA . THR A 1 264 ? 9.907 -6.871 15.137 1.00 27.92 264 THR A CA 1
ATOM 2088 C C . THR A 1 264 ? 10.241 -5.769 14.132 1.00 27.92 264 THR A C 1
ATOM 2090 O O . THR A 1 264 ? 10.720 -6.041 13.034 1.00 27.92 264 THR A O 1
ATOM 2093 N N . GLY A 1 265 ? 9.965 -4.510 14.484 1.00 26.80 265 GLY A N 1
ATOM 2094 C CA . GLY A 1 265 ? 10.343 -3.367 13.644 1.00 26.80 265 GLY A CA 1
ATOM 2095 C C . GLY A 1 265 ? 9.548 -2.084 13.877 1.00 26.80 265 GLY A C 1
ATOM 2096 O O . GLY A 1 265 ? 9.214 -1.411 12.908 1.00 26.80 265 GLY A O 1
ATOM 2097 N N . ALA A 1 266 ? 9.217 -1.744 15.127 1.00 27.81 266 ALA A N 1
ATOM 2098 C CA . ALA A 1 266 ? 8.479 -0.517 15.448 1.00 27.81 266 ALA A CA 1
ATOM 2099 C C . ALA A 1 266 ? 9.368 0.747 15.554 1.00 27.81 266 ALA A C 1
ATOM 2101 O O . ALA A 1 266 ? 8.843 1.850 15.644 1.00 27.81 266 ALA A O 1
ATOM 2102 N N . ASP A 1 267 ? 10.697 0.636 15.449 1.00 25.03 267 ASP A N 1
ATOM 2103 C CA . ASP A 1 267 ? 11.605 1.729 15.850 1.00 25.03 267 ASP A CA 1
ATOM 2104 C C . ASP A 1 267 ? 12.110 2.640 14.707 1.00 25.03 267 ASP A C 1
ATOM 2106 O O . ASP A 1 267 ? 13.099 3.345 14.879 1.00 25.03 267 ASP A O 1
ATOM 2110 N N . SER A 1 268 ? 11.476 2.665 13.526 1.00 26.16 268 SER A N 1
ATOM 2111 C CA . SER A 1 268 ? 11.979 3.472 12.383 1.00 26.16 268 SER A CA 1
ATOM 2112 C C . SER A 1 268 ? 11.026 4.529 11.812 1.00 26.16 268 SER A C 1
ATOM 2114 O O . SER A 1 268 ? 11.362 5.183 10.829 1.00 26.16 268 SER A O 1
ATOM 2116 N N . TRP A 1 269 ? 9.872 4.762 12.442 1.00 32.91 269 TRP A N 1
ATOM 2117 C CA . TRP A 1 269 ? 8.794 5.584 11.871 1.00 32.91 269 TRP A CA 1
ATOM 2118 C C . TRP A 1 269 ? 8.782 7.075 12.274 1.00 32.91 269 TRP A C 1
ATOM 2120 O O . TRP A 1 269 ? 7.807 7.760 11.993 1.00 32.91 269 TRP A O 1
ATOM 2130 N N . VAL A 1 270 ? 9.835 7.620 12.904 1.00 31.38 270 VAL A N 1
ATOM 2131 C CA . VAL A 1 270 ? 9.755 8.954 13.556 1.00 31.38 270 VAL A CA 1
ATOM 2132 C C . VAL A 1 270 ? 10.611 10.072 12.926 1.00 31.38 270 VAL A C 1
ATOM 2134 O O . VAL A 1 270 ? 10.485 11.213 13.345 1.00 31.38 270 VAL A O 1
ATOM 2137 N N . SER A 1 271 ? 11.434 9.852 11.894 1.00 29.61 271 SER A N 1
ATOM 2138 C CA . SER A 1 271 ? 12.457 10.868 11.527 1.00 29.61 271 SER A CA 1
ATOM 2139 C C . SER A 1 271 ? 12.371 11.517 10.138 1.00 29.61 271 SER A C 1
ATOM 2141 O O . SER A 1 271 ? 13.360 12.100 9.706 1.00 29.61 271 SER A O 1
ATOM 2143 N N . ALA A 1 272 ? 11.239 11.468 9.429 1.00 29.19 272 ALA A N 1
ATOM 2144 C CA . ALA A 1 272 ? 11.148 12.057 8.079 1.00 29.19 272 ALA A CA 1
ATOM 2145 C C . ALA A 1 272 ? 10.387 13.398 7.977 1.00 29.19 272 ALA A C 1
ATOM 2147 O O . ALA A 1 272 ? 10.437 14.021 6.921 1.00 29.19 272 ALA A O 1
ATOM 2148 N N . ALA A 1 273 ? 9.720 13.873 9.036 1.00 30.47 273 ALA A N 1
ATOM 2149 C CA . ALA A 1 273 ? 8.841 15.049 8.949 1.00 30.47 273 ALA A CA 1
ATOM 2150 C C . ALA A 1 273 ? 9.525 16.416 9.197 1.00 30.47 273 ALA A C 1
ATOM 2152 O O . ALA A 1 273 ? 8.960 17.445 8.847 1.00 30.47 273 ALA A O 1
ATOM 2153 N N . ASP A 1 274 ? 10.758 16.462 9.717 1.00 28.30 274 ASP A N 1
ATOM 2154 C CA . ASP A 1 274 ? 11.363 17.715 10.224 1.00 28.30 274 ASP A CA 1
ATOM 2155 C C . ASP A 1 274 ?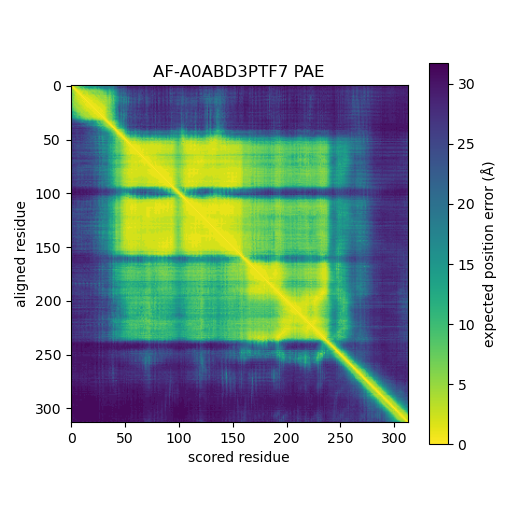 12.218 18.520 9.219 1.00 28.30 274 ASP A C 1
ATOM 2157 O O . ASP A 1 274 ? 12.894 19.471 9.601 1.00 28.30 274 ASP A O 1
ATOM 2161 N N . SER A 1 275 ? 12.240 18.185 7.924 1.00 29.86 275 SER A N 1
ATOM 2162 C CA . SER A 1 275 ? 13.171 18.835 6.968 1.00 29.86 275 SER A CA 1
ATOM 2163 C C . SER A 1 275 ? 12.550 19.836 5.983 1.00 29.86 275 SER A C 1
ATOM 2165 O O . SER A 1 275 ? 13.277 20.373 5.151 1.00 29.86 275 SER A O 1
ATOM 2167 N N . ALA A 1 276 ? 11.248 20.134 6.058 1.00 29.50 276 ALA A N 1
ATOM 2168 C CA . ALA A 1 276 ? 10.582 21.004 5.073 1.00 29.50 276 ALA A CA 1
ATOM 2169 C C . ALA A 1 276 ? 10.397 22.478 5.503 1.00 29.50 276 ALA A C 1
ATOM 2171 O O . ALA A 1 276 ? 9.921 23.284 4.708 1.00 29.50 276 ALA A O 1
ATOM 2172 N N . ALA A 1 277 ? 10.799 22.872 6.715 1.00 29.02 277 ALA A N 1
ATOM 2173 C CA . ALA A 1 277 ? 10.473 24.188 7.278 1.00 29.02 277 ALA A CA 1
ATOM 2174 C C . ALA A 1 277 ? 11.677 25.134 7.457 1.00 29.02 277 ALA A C 1
ATOM 2176 O O . ALA A 1 277 ? 11.821 25.734 8.513 1.00 29.02 277 ALA A O 1
ATOM 2177 N N . VAL A 1 278 ? 12.546 25.310 6.452 1.00 28.31 278 VAL A N 1
ATOM 2178 C CA . VAL A 1 278 ? 13.475 26.464 6.403 1.00 28.31 278 VAL A CA 1
ATOM 2179 C C . VAL A 1 278 ? 13.775 26.856 4.950 1.00 28.31 278 VAL A C 1
ATOM 2181 O O . VAL A 1 278 ? 14.777 26.426 4.386 1.00 28.31 278 VAL A O 1
ATOM 2184 N N . SER A 1 279 ? 12.918 27.675 4.331 1.00 27.34 279 SER A N 1
ATOM 2185 C CA . SER A 1 279 ? 13.307 28.699 3.334 1.00 27.34 279 SER A CA 1
ATOM 2186 C C . SER A 1 279 ? 12.078 29.392 2.748 1.00 27.34 279 SER A C 1
ATOM 2188 O O . SER A 1 279 ? 11.570 28.992 1.708 1.00 27.34 279 SER A O 1
ATOM 2190 N N . ALA A 1 280 ? 11.625 30.460 3.401 1.00 27.58 280 ALA A N 1
ATOM 2191 C CA . ALA A 1 280 ? 10.854 31.526 2.761 1.00 27.58 280 ALA A CA 1
ATOM 2192 C C . ALA A 1 280 ? 10.930 32.788 3.636 1.00 27.58 280 ALA A C 1
ATOM 2194 O O . ALA A 1 280 ? 9.973 33.179 4.294 1.00 27.58 280 ALA A O 1
ATOM 2195 N N . VAL A 1 281 ? 12.112 33.409 3.683 1.00 25.95 281 VAL A N 1
ATOM 2196 C CA . VAL A 1 281 ? 12.262 34.80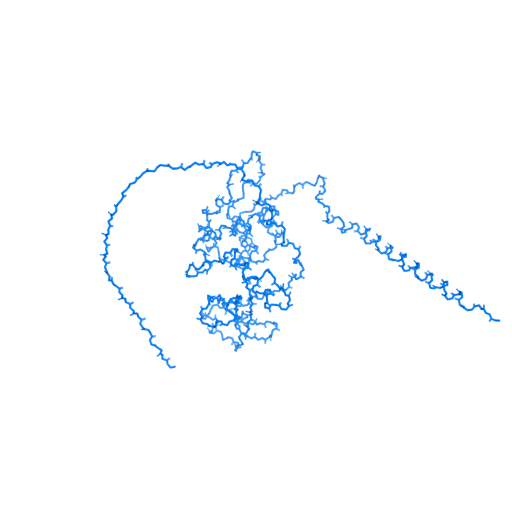3 4.115 1.00 25.95 281 VAL A CA 1
ATOM 2197 C C . VAL A 1 281 ? 12.494 35.633 2.861 1.00 25.95 281 VAL A C 1
ATOM 2199 O O . VAL A 1 281 ? 13.486 35.430 2.167 1.00 25.95 281 VAL A O 1
ATOM 2202 N N . GLY A 1 282 ? 11.594 36.582 2.610 1.00 24.02 282 GLY A N 1
ATOM 2203 C CA . GLY A 1 282 ? 11.841 37.718 1.725 1.00 24.02 282 GLY A CA 1
ATOM 2204 C C . GLY A 1 282 ? 10.840 37.865 0.585 1.00 24.02 282 GLY A C 1
ATOM 2205 O O . GLY A 1 282 ? 11.038 37.289 -0.476 1.00 24.02 282 GLY A O 1
ATOM 2206 N N . ALA A 1 283 ? 9.812 38.694 0.784 1.00 25.95 283 ALA A N 1
ATOM 2207 C CA . ALA A 1 283 ? 9.636 39.939 0.022 1.00 25.95 283 ALA A CA 1
ATOM 2208 C C . ALA A 1 283 ? 8.283 40.606 0.345 1.00 25.95 283 ALA A C 1
ATOM 2210 O O . ALA A 1 283 ? 7.221 40.152 -0.060 1.00 25.95 283 ALA A O 1
ATOM 2211 N N . SER A 1 284 ? 8.391 41.694 1.110 1.00 26.00 284 SER A N 1
ATOM 2212 C CA . SER A 1 284 ? 7.662 42.969 1.017 1.00 26.00 284 SER A CA 1
ATOM 2213 C C . SER A 1 284 ? 6.219 43.026 0.488 1.00 26.00 284 SER A C 1
ATOM 2215 O O . SER A 1 284 ? 5.941 42.917 -0.703 1.00 26.00 284 SER A O 1
ATOM 2217 N N . VAL A 1 285 ? 5.370 43.431 1.429 1.00 25.33 285 VAL A N 1
ATOM 2218 C CA . VAL A 1 285 ? 4.117 44.189 1.335 1.00 25.33 285 VAL A CA 1
ATOM 2219 C C . VAL A 1 285 ? 4.140 45.327 0.298 1.00 25.33 285 VAL A C 1
ATOM 2221 O O . VAL A 1 285 ? 5.040 46.164 0.311 1.00 25.33 285 VAL A O 1
ATOM 2224 N N . SER A 1 286 ? 3.069 45.434 -0.494 1.00 25.31 286 SER A N 1
ATOM 2225 C CA . SER A 1 286 ? 2.455 46.715 -0.887 1.00 25.31 286 SER A CA 1
ATOM 2226 C C . SER A 1 286 ? 0.943 46.522 -1.114 1.00 25.31 286 SER A C 1
ATOM 2228 O O . SER A 1 286 ? 0.512 45.541 -1.711 1.00 25.31 286 SER A O 1
ATOM 2230 N N . VAL A 1 287 ? 0.148 47.433 -0.552 1.00 28.28 287 VAL A N 1
ATOM 2231 C CA . VAL A 1 287 ? -1.332 47.518 -0.529 1.00 28.28 287 VAL A CA 1
ATOM 2232 C C . VAL A 1 287 ? -1.685 48.943 -1.041 1.00 28.28 287 VAL A C 1
ATOM 2234 O O . VAL A 1 287 ? -0.784 49.783 -1.062 1.00 28.28 287 VAL A O 1
ATOM 2237 N N . PRO A 1 288 ? -2.951 49.324 -1.304 1.00 41.88 288 PRO A N 1
ATOM 2238 C CA . PRO A 1 288 ? -3.796 49.075 -2.480 1.00 41.88 288 PRO A CA 1
ATOM 2239 C C . PRO A 1 288 ? -4.251 50.390 -3.178 1.00 41.88 288 PRO A C 1
ATOM 2241 O O . PRO A 1 288 ? -3.992 51.491 -2.697 1.00 41.88 288 PRO A O 1
ATOM 2244 N N . ALA A 1 289 ? -5.038 50.287 -4.252 1.00 26.52 289 ALA A N 1
ATOM 2245 C CA . ALA A 1 289 ? -6.014 51.310 -4.666 1.00 26.52 289 ALA A CA 1
ATOM 2246 C C . ALA A 1 289 ? -7.161 50.574 -5.388 1.00 26.52 289 ALA A C 1
ATOM 2248 O O . ALA A 1 289 ? -6.871 49.767 -6.264 1.00 26.52 289 ALA A O 1
ATOM 2249 N N . GLY A 1 290 ? -8.397 50.584 -4.867 1.00 27.08 290 GLY A N 1
ATOM 2250 C CA . GLY A 1 290 ? -9.476 51.515 -5.265 1.00 27.08 290 GLY A CA 1
ATOM 2251 C C . GLY A 1 290 ? -10.156 51.008 -6.552 1.00 27.08 290 GLY A C 1
ATOM 2252 O O . GLY A 1 290 ? -9.458 50.606 -7.466 1.00 27.08 290 GLY A O 1
ATOM 2253 N N . ALA A 1 291 ? -11.466 50.968 -6.758 1.00 28.97 291 ALA A N 1
ATOM 2254 C CA . ALA A 1 291 ? -12.648 51.376 -6.022 1.00 28.97 291 ALA A CA 1
ATOM 2255 C C . ALA A 1 291 ? -13.872 50.746 -6.742 1.00 28.97 291 ALA A C 1
ATOM 2257 O O . ALA A 1 291 ? -13.748 50.279 -7.873 1.00 28.97 291 ALA A O 1
ATOM 2258 N N . ASP A 1 292 ? -15.020 50.834 -6.073 1.00 28.00 292 ASP A N 1
ATOM 2259 C CA . ASP A 1 292 ? -16.365 51.034 -6.630 1.00 28.00 292 ASP A CA 1
ATOM 2260 C C . ASP A 1 292 ? -17.275 49.884 -7.105 1.00 28.00 292 ASP A C 1
ATOM 2262 O O . ASP A 1 292 ? -16.916 48.994 -7.869 1.00 28.00 292 ASP A O 1
ATOM 2266 N N . GLU A 1 293 ? -18.519 50.080 -6.632 1.00 31.80 293 GLU A N 1
ATOM 2267 C CA . GLU A 1 293 ? -19.845 49.657 -7.099 1.00 31.80 293 GLU A CA 1
ATOM 2268 C C . GLU A 1 293 ? -20.213 48.165 -7.109 1.00 31.80 293 GLU A C 1
ATOM 2270 O O . GLU A 1 293 ? -19.426 47.296 -7.443 1.00 31.80 293 GLU A O 1
ATOM 2275 N N . ALA A 1 294 ? -21.450 47.727 -6.879 1.00 30.03 294 ALA A N 1
ATOM 2276 C CA . ALA A 1 294 ? -22.666 48.179 -6.197 1.00 30.03 294 ALA A CA 1
ATOM 2277 C C . ALA A 1 294 ? -23.761 47.200 -6.674 1.00 30.03 294 ALA A C 1
ATOM 2279 O O . ALA A 1 294 ? -23.900 46.972 -7.868 1.00 30.03 294 ALA A O 1
ATOM 2280 N N . ALA A 1 295 ? -24.527 46.646 -5.730 1.00 29.80 295 ALA A N 1
ATOM 2281 C CA . ALA A 1 295 ? -25.921 46.193 -5.843 1.00 29.80 295 ALA A CA 1
ATOM 2282 C C . ALA A 1 295 ? -26.403 45.384 -7.077 1.00 29.80 295 ALA A C 1
ATOM 2284 O O . ALA A 1 295 ? -26.570 45.922 -8.163 1.00 29.80 295 ALA A O 1
ATOM 2285 N N . ALA A 1 296 ? -26.906 44.167 -6.829 1.00 32.19 296 ALA A N 1
ATOM 2286 C CA . ALA A 1 296 ? -28.285 43.810 -7.199 1.00 32.19 296 ALA A CA 1
ATOM 2287 C C . ALA A 1 296 ? -28.748 42.523 -6.496 1.00 32.19 296 ALA A C 1
ATOM 2289 O O . ALA A 1 296 ? -28.195 41.440 -6.662 1.00 32.19 296 ALA A O 1
ATOM 2290 N N . SER A 1 297 ? -29.817 42.675 -5.724 1.00 31.77 297 SER A N 1
ATOM 2291 C CA . SER A 1 297 ? -30.670 41.635 -5.160 1.00 31.77 297 SER A CA 1
ATOM 2292 C C . SER A 1 297 ? -31.494 40.916 -6.233 1.00 31.77 297 SER A C 1
ATOM 2294 O O . SER A 1 297 ? -32.054 41.580 -7.101 1.00 31.77 297 SER A O 1
ATOM 2296 N N . SER A 1 298 ? -31.745 39.616 -6.077 1.00 34.56 298 SER A N 1
ATOM 2297 C CA . SER A 1 298 ? -33.115 39.087 -6.179 1.00 34.56 298 SER A CA 1
ATOM 2298 C C . SER A 1 298 ? -33.213 37.687 -5.573 1.00 34.56 298 SER A C 1
ATOM 2300 O O . SER A 1 298 ? -32.427 36.790 -5.859 1.00 34.56 298 SER A O 1
ATOM 2302 N N . ALA A 1 299 ? -34.194 37.545 -4.688 1.00 30.25 299 ALA A N 1
ATOM 2303 C CA . ALA A 1 299 ? -34.678 36.293 -4.147 1.00 30.25 299 ALA A CA 1
ATOM 2304 C C . ALA A 1 299 ? -35.726 35.708 -5.099 1.00 30.25 299 ALA A C 1
ATOM 2306 O O . ALA A 1 299 ? -36.612 36.442 -5.531 1.00 30.25 299 ALA A O 1
ATOM 2307 N N . VAL A 1 300 ? -35.688 34.395 -5.340 1.00 32.78 300 VAL A N 1
ATOM 2308 C CA . VAL A 1 300 ? -36.885 33.611 -5.669 1.00 32.78 300 VAL A CA 1
ATOM 2309 C C . VAL A 1 300 ? -36.825 32.276 -4.932 1.00 32.78 300 VAL A C 1
ATOM 2311 O O . VAL A 1 300 ? -35.812 31.586 -4.885 1.00 32.78 300 VAL A O 1
ATOM 2314 N N . SER A 1 301 ? -37.957 31.995 -4.308 1.00 29.78 301 SER A N 1
ATOM 2315 C CA . SER A 1 301 ? -38.329 30.907 -3.422 1.00 29.78 301 SER A CA 1
ATOM 2316 C C . SER A 1 301 ? -38.566 29.555 -4.103 1.00 29.78 301 SER A C 1
ATOM 2318 O O . SER A 1 301 ? -38.895 29.494 -5.284 1.00 29.78 301 SER A O 1
ATOM 2320 N N . SER A 1 302 ? -38.659 28.539 -3.236 1.00 31.56 302 SER A N 1
ATOM 2321 C CA . SER A 1 302 ? -39.582 27.386 -3.260 1.00 31.56 302 SER A CA 1
ATOM 2322 C C . SER A 1 302 ? -39.007 26.026 -3.664 1.00 31.56 302 SER A C 1
ATOM 2324 O O . SER A 1 302 ? -38.338 25.884 -4.680 1.00 31.56 302 SER A O 1
ATOM 2326 N N . GLY A 1 303 ? -39.325 25.016 -2.843 1.00 28.69 303 GLY A N 1
ATOM 2327 C CA . GLY A 1 303 ? -39.136 23.606 -3.182 1.00 28.69 303 GLY A CA 1
ATOM 2328 C C . GLY A 1 303 ? -38.768 22.685 -2.020 1.00 28.69 303 GLY A C 1
ATOM 2329 O O . GLY A 1 303 ? -37.840 21.900 -2.158 1.00 28.69 303 GLY A O 1
ATOM 2330 N N . ALA A 1 304 ? -39.456 22.772 -0.878 1.00 28.09 304 ALA A N 1
ATOM 2331 C CA . ALA A 1 304 ? -39.365 21.752 0.164 1.00 28.09 304 ALA A CA 1
ATOM 2332 C C . ALA A 1 304 ? -40.067 20.462 -0.298 1.00 28.09 304 ALA A C 1
ATOM 2334 O O . ALA A 1 304 ? -41.237 20.500 -0.673 1.00 28.09 304 ALA A O 1
ATOM 2335 N N . ALA A 1 305 ? -39.374 19.327 -0.222 1.00 29.56 305 ALA A N 1
ATOM 2336 C CA . ALA A 1 305 ? -39.978 18.001 -0.260 1.00 29.56 305 ALA A CA 1
ATOM 2337 C C . ALA A 1 305 ? -39.342 17.154 0.848 1.00 29.56 305 ALA A C 1
ATOM 2339 O O . ALA A 1 305 ? -38.246 16.619 0.709 1.00 29.56 305 ALA A O 1
ATOM 2340 N N . SER A 1 306 ? -40.030 17.103 1.985 1.00 27.91 306 SER A N 1
ATOM 2341 C CA . SER A 1 306 ? -39.777 16.183 3.088 1.00 27.91 306 SER A CA 1
ATOM 2342 C C . SER A 1 306 ? -40.316 14.798 2.733 1.00 27.91 306 SER A C 1
ATOM 2344 O O . SER A 1 306 ? -41.500 14.674 2.421 1.00 27.91 306 SER A O 1
ATOM 2346 N N . VAL A 1 307 ? -39.484 13.762 2.838 1.00 28.39 307 VAL A N 1
ATOM 2347 C CA . VAL A 1 307 ? -39.931 12.363 2.834 1.00 28.39 307 VAL A CA 1
ATOM 2348 C C . VAL A 1 307 ? -39.709 11.791 4.230 1.00 28.39 307 VAL A C 1
ATOM 2350 O O . VAL A 1 307 ? -38.583 11.579 4.668 1.00 28.39 307 VAL A O 1
ATOM 2353 N N . THR A 1 308 ? -40.816 11.589 4.935 1.00 25.78 308 THR A N 1
ATOM 2354 C CA . THR A 1 308 ? -40.943 10.790 6.154 1.00 25.78 308 THR A CA 1
ATOM 2355 C C . THR A 1 308 ? -40.924 9.305 5.795 1.00 25.78 308 THR A C 1
ATOM 2357 O O . THR A 1 308 ? -41.703 8.880 4.943 1.00 25.78 308 THR A O 1
ATOM 2360 N N . VAL A 1 309 ? -40.089 8.508 6.466 1.00 31.81 309 VAL A N 1
ATOM 2361 C CA . VAL A 1 309 ? -40.227 7.044 6.497 1.00 31.81 309 VAL A CA 1
ATOM 2362 C C . VAL A 1 309 ? -40.527 6.648 7.936 1.00 31.81 309 VAL A C 1
ATOM 2364 O O . VAL A 1 309 ? -39.698 6.817 8.829 1.00 31.81 309 VAL A O 1
ATOM 2367 N N . GLU A 1 310 ? -41.760 6.195 8.142 1.00 26.86 310 GLU A N 1
ATOM 2368 C CA . GLU A 1 310 ? -42.259 5.623 9.386 1.00 26.86 310 GLU A CA 1
ATOM 2369 C C . GLU A 1 310 ? -41.630 4.250 9.642 1.00 26.86 310 GLU A C 1
ATOM 2371 O O . GLU A 1 310 ? -41.404 3.460 8.722 1.00 26.86 310 GLU A O 1
ATOM 2376 N N . GLY A 1 311 ? -41.358 3.977 10.918 1.00 26.77 311 GLY A N 1
ATOM 2377 C CA . GLY A 1 311 ? -40.931 2.673 11.396 1.00 26.77 311 GLY A CA 1
ATOM 2378 C C . GLY A 1 311 ? -42.070 1.658 11.405 1.00 26.77 311 GLY A C 1
ATOM 2379 O O . GLY A 1 311 ? -43.237 2.000 11.588 1.00 26.77 311 GLY A O 1
ATOM 2380 N N . ILE A 1 312 ? -41.701 0.388 11.268 1.00 30.45 312 ILE A N 1
ATOM 2381 C CA . ILE A 1 312 ? -42.564 -0.749 11.571 1.00 30.45 312 ILE A CA 1
ATOM 2382 C C . ILE A 1 312 ? -41.780 -1.675 12.508 1.00 30.45 312 ILE A C 1
ATOM 2384 O O . ILE A 1 312 ? -40.740 -2.200 12.122 1.00 30.45 312 ILE A O 1
ATOM 2388 N N . VAL A 1 313 ? -42.314 -1.733 13.736 1.00 40.62 313 VAL A N 1
ATOM 2389 C CA . VAL A 1 313 ? -42.299 -2.754 14.811 1.00 40.62 313 VAL A CA 1
ATOM 2390 C C . VAL A 1 313 ? -41.160 -3.771 14.846 1.00 40.62 313 VAL A C 1
ATOM 2392 O O . VAL A 1 313 ? -41.103 -4.638 13.949 1.00 40.62 313 VAL A O 1
#

Radius of gyration: 30.61 Å; Cα contacts (8 Å, |Δi|>4): 230; chains: 1; bounding box: 86×76×88 Å

pLDDT: mean 72.17, std 25.78, range [24.02, 97.94]

Sequence (313 aa):
MFRPRIAMRLRERRRKRRLRLLLLVGCLLCLLTVAEQRSLRGRFFGAKNITRTRKEVASIWEQLGCYQQRAYRMDTDQFHDLHAQLLPQLEEQFPTKRPRGKSPNGPINTKLRLSAALRFAAGGSPLDIMLTHGMSRQSVYDSIWGTTDAVNQTKSLDFNADGAEFPSHEEQEEIAKGFKAMSAAQFDRIVLALDGMLVWTVQPTSADCDVMKVGERQFHCFRKDKFGMNLMAGCDHPYPTALLHGRPYFSTGFSGGVSSSAATGADSWVSAADSAAVSAVGASVSVPAGADEAAASSAVSSGAASVTVEGIV

Foldseek 3Di:
DDPPPVVVVVVVVVVVVVVVVVVVVVVVVVVVCVVVVVVVDPPDVPDDDDQFAFDDPVVLCVVCDPCVCLQLVDDPVRLVVVCVLLVVLLCVLQPQDDDDDCPVHHGQDLSLLSVLLSSVVSVHDLVVSCRSRVDDSVSSVSSNVSSVVSLLVRQVNDPAPVSDDDDDPVLQQVQLVLCLVVDPVRRRRDFKDKDKDWAFDPQDDVVSCVVVVHDSVLQADPVVRTGGWIWMWIDTRVCPDDPDPPRTPTDGDRDPDDPDDDPPDPPPDPPDPPPPPDDDDDDDDDDDDDDDDDDDDDDDDDDDDDDDDDDDD

Secondary structure (DSSP, 8-state):
---SHHHHHHHHHHHHHHHHHHHHHHHHHHHH-HHHHHHHS-S-TT-----PPPPPHHHHHHHHGGGHHHHHSS-HHHHHHHHHHHHHHHHHHS--PPPS---TT-SPPHHHHHHHHHHHHTT--HHHHHHHHT--HHHHHHHHHHHHHHHHH-GGG-S-TT-PPPPPHHHHHHHHHHHHHH-TT---S-S-EEEEEEEEEPPPPHHHHHHHT--GGGGEETTTTEEEEEEEEEE-TT-TT-SSSS----EEE-------------TTSSSSSTTS-------------------------------------

Nearest PDB structures (foldseek):
  7qh5-assembly2_B  TM=5.726E-01  e=1.416E+00  Streptomyces tsukubensis NRRL18488